Protein AF-A0A8S3X6G1-F1 (afdb_monomer)

Structure (mmCIF, N/CA/C/O backbone):
data_AF-A0A8S3X6G1-F1
#
_entry.id   AF-A0A8S3X6G1-F1
#
loop_
_atom_site.group_PDB
_atom_site.id
_atom_site.type_symbol
_atom_site.label_atom_id
_atom_site.label_alt_id
_atom_site.label_comp_id
_atom_site.label_asym_id
_atom_site.label_entity_id
_atom_site.label_seq_id
_atom_site.pdbx_PDB_ins_code
_atom_site.Cartn_x
_atom_site.Cartn_y
_atom_site.Cartn_z
_atom_site.occupancy
_atom_site.B_iso_or_equiv
_atom_site.auth_seq_id
_atom_site.auth_comp_id
_atom_site.auth_asym_id
_atom_site.auth_atom_id
_atom_site.pdbx_PDB_model_num
ATOM 1 N N . MET A 1 1 ? -1.997 -4.652 -78.759 1.00 36.66 1 MET A N 1
ATOM 2 C CA . MET A 1 1 ? -2.530 -3.299 -78.489 1.00 36.66 1 MET A CA 1
ATOM 3 C C . MET A 1 1 ? -2.607 -3.190 -76.979 1.00 36.66 1 MET A C 1
ATOM 5 O O . MET A 1 1 ? -3.661 -3.438 -76.411 1.00 36.66 1 MET A O 1
ATOM 9 N N . ASP A 1 2 ? -1.463 -2.947 -76.342 1.00 34.59 2 ASP A N 1
ATOM 10 C CA . ASP A 1 2 ? -1.370 -2.827 -74.887 1.00 34.59 2 ASP A CA 1
ATOM 11 C C . ASP A 1 2 ? -1.540 -1.355 -74.514 1.00 34.59 2 ASP A C 1
ATOM 13 O O . ASP A 1 2 ? -0.805 -0.491 -74.993 1.00 34.59 2 ASP A O 1
ATOM 17 N N . LEU A 1 3 ? -2.569 -1.073 -73.717 1.00 35.38 3 LEU A N 1
ATOM 18 C CA . LEU A 1 3 ? -2.824 0.247 -73.151 1.00 35.38 3 LEU A CA 1
ATOM 19 C C . LEU A 1 3 ? -1.820 0.512 -72.016 1.00 35.38 3 LEU A C 1
ATOM 21 O O . LEU A 1 3 ? -1.636 -0.362 -71.166 1.00 35.38 3 LEU A O 1
ATOM 25 N N . PRO A 1 4 ? -1.194 1.700 -71.956 1.00 41.72 4 PRO A N 1
ATOM 26 C CA . PRO A 1 4 ? -0.299 2.042 -70.865 1.00 41.72 4 PRO A CA 1
ATOM 27 C C . PRO A 1 4 ? -1.115 2.323 -69.598 1.00 41.72 4 PRO A C 1
ATOM 29 O O . PRO A 1 4 ? -2.023 3.155 -69.592 1.00 41.72 4 PRO A O 1
ATOM 32 N N . VAL A 1 5 ? -0.777 1.621 -68.518 1.00 42.75 5 VAL A N 1
ATOM 33 C CA . VAL A 1 5 ? -1.249 1.920 -67.164 1.00 42.75 5 VAL A CA 1
ATOM 34 C C . VAL A 1 5 ? -0.600 3.236 -66.740 1.00 42.75 5 VAL A C 1
ATOM 36 O O . VAL A 1 5 ? 0.596 3.285 -66.464 1.00 42.75 5 VAL A O 1
ATOM 39 N N . VAL A 1 6 ? -1.388 4.309 -66.724 1.00 44.06 6 VAL A N 1
ATOM 40 C CA . VAL A 1 6 ? -1.016 5.571 -66.082 1.00 44.06 6 VAL A CA 1
ATOM 41 C C . VAL A 1 6 ? -1.029 5.316 -64.577 1.00 44.06 6 VAL A C 1
ATOM 43 O O . VAL A 1 6 ? -2.091 5.248 -63.963 1.00 44.06 6 VAL A O 1
ATOM 46 N N . VAL A 1 7 ? 0.151 5.085 -64.003 1.00 44.53 7 VAL A N 1
ATOM 47 C CA . VAL A 1 7 ? 0.356 5.135 -62.553 1.00 44.53 7 VAL A CA 1
ATOM 48 C C . VAL A 1 7 ? 0.406 6.615 -62.175 1.00 44.53 7 VAL A C 1
ATOM 50 O O . VAL A 1 7 ? 1.194 7.378 -62.733 1.00 44.53 7 VAL A O 1
ATOM 53 N N . ASP A 1 8 ? -0.525 7.013 -61.316 1.00 44.44 8 ASP A N 1
ATOM 54 C CA . ASP A 1 8 ? -0.818 8.387 -60.912 1.00 44.44 8 ASP A CA 1
ATOM 55 C C . ASP A 1 8 ? 0.390 9.027 -60.204 1.00 44.44 8 ASP A C 1
ATOM 57 O O . ASP A 1 8 ? 0.839 8.556 -59.162 1.00 44.44 8 ASP A O 1
ATOM 61 N N . SER A 1 9 ? 0.933 10.105 -60.776 1.00 55.41 9 SER A N 1
ATOM 62 C CA . SER A 1 9 ? 2.137 10.796 -60.286 1.00 55.41 9 SER A CA 1
ATOM 63 C C . SER A 1 9 ? 1.949 11.475 -58.919 1.00 55.41 9 SER A C 1
ATOM 65 O O . SER A 1 9 ? 2.928 11.873 -58.294 1.00 55.41 9 SER A O 1
ATOM 67 N N . ASN A 1 10 ? 0.706 11.587 -58.436 1.00 54.62 10 ASN A N 1
ATOM 68 C CA . ASN A 1 10 ? 0.379 12.202 -57.148 1.00 54.62 10 ASN A CA 1
ATOM 69 C C . ASN A 1 10 ? 0.717 11.312 -55.937 1.00 54.62 10 ASN A C 1
ATOM 71 O O . ASN A 1 10 ? 1.045 11.835 -54.873 1.00 54.62 10 ASN A O 1
ATOM 75 N N . ASP A 1 11 ? 0.665 9.983 -56.075 1.00 50.69 11 ASP A N 1
ATOM 76 C CA . ASP A 1 11 ? 0.921 9.068 -54.951 1.00 50.69 11 ASP A CA 1
ATOM 77 C C . ASP A 1 11 ? 2.419 9.006 -54.588 1.00 50.69 11 ASP A C 1
ATOM 79 O O . ASP A 1 11 ? 2.772 8.918 -53.409 1.00 50.69 11 ASP A O 1
ATOM 83 N N . ASP A 1 12 ? 3.315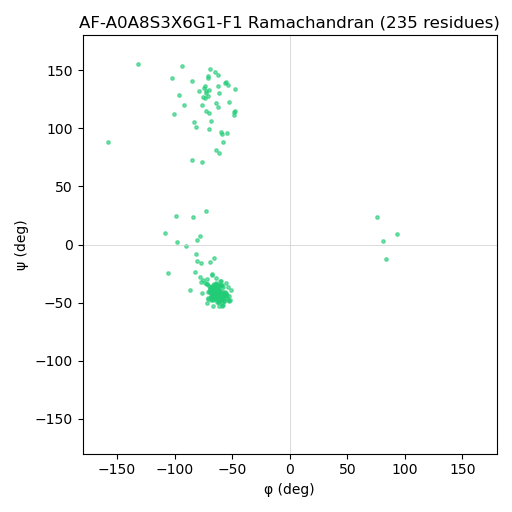 9.146 -55.571 1.00 56.84 12 ASP A N 1
ATOM 84 C CA . ASP A 1 12 ? 4.769 9.177 -55.352 1.00 56.84 12 ASP A CA 1
ATOM 85 C C . ASP A 1 12 ? 5.237 10.485 -54.673 1.00 56.84 12 ASP A C 1
ATOM 87 O O . ASP A 1 12 ? 6.148 10.476 -53.834 1.00 56.84 12 ASP A O 1
ATOM 91 N N . GLU A 1 13 ? 4.585 11.618 -54.962 1.00 58.44 13 GLU A N 1
ATOM 92 C CA . GLU A 1 13 ? 4.848 12.899 -54.283 1.00 58.44 13 GLU A CA 1
ATOM 93 C C . GLU A 1 13 ? 4.389 12.884 -52.813 1.00 58.44 13 GLU A C 1
ATOM 95 O O . GLU A 1 13 ? 5.085 13.392 -51.931 1.00 58.44 13 GLU A O 1
ATOM 100 N N . ILE A 1 14 ? 3.259 12.239 -52.510 1.00 61.44 14 ILE A N 1
ATOM 101 C CA . ILE A 1 14 ? 2.754 12.108 -51.133 1.00 61.44 14 ILE A CA 1
ATOM 102 C C . ILE A 1 14 ? 3.670 11.197 -50.304 1.00 61.44 14 ILE A C 1
ATOM 104 O O . ILE A 1 14 ? 4.051 11.549 -49.185 1.00 61.44 14 ILE A O 1
ATOM 108 N N . VAL A 1 15 ? 4.078 10.051 -50.859 1.00 65.38 15 VAL A N 1
ATOM 109 C CA . VAL A 1 15 ? 4.965 9.096 -50.175 1.00 65.38 15 VAL A CA 1
ATOM 110 C C . VAL A 1 15 ? 6.357 9.693 -49.945 1.00 65.38 15 VAL A C 1
ATOM 112 O O . VAL A 1 15 ? 6.940 9.504 -48.875 1.00 65.38 15 VAL A O 1
ATOM 115 N N . SER A 1 16 ? 6.892 10.447 -50.908 1.00 72.19 16 SER A N 1
ATOM 116 C CA . SER A 1 16 ? 8.190 11.119 -50.753 1.00 72.19 16 SER A CA 1
ATOM 117 C C . SER A 1 16 ? 8.156 12.225 -49.693 1.00 72.19 16 SER A C 1
ATOM 119 O O . SER A 1 16 ? 9.070 12.298 -48.869 1.00 72.19 16 SER A O 1
ATOM 121 N N . HIS A 1 17 ? 7.082 13.016 -49.625 1.00 73.94 17 HIS A N 1
ATOM 122 C CA . HIS A 1 17 ? 6.907 14.037 -48.591 1.00 73.94 17 HIS A CA 1
ATOM 123 C C . HIS A 1 17 ? 6.770 13.434 -47.181 1.00 73.94 17 HIS A C 1
ATOM 125 O O . HIS A 1 17 ? 7.381 13.931 -46.234 1.00 73.94 17 HIS A O 1
ATOM 131 N N . GLU A 1 18 ? 6.032 12.331 -47.019 1.00 78.44 18 GLU A N 1
ATOM 132 C CA . GLU A 1 18 ? 5.934 11.626 -45.731 1.00 78.44 18 GLU A CA 1
ATOM 133 C C . GLU A 1 18 ? 7.279 11.030 -45.282 1.00 78.44 18 GLU A C 1
ATOM 135 O O . GLU A 1 18 ? 7.618 11.074 -44.095 1.00 78.44 18 GLU A O 1
ATOM 140 N N . LEU A 1 19 ? 8.076 10.502 -46.215 1.00 81.12 19 LEU A N 1
ATOM 141 C CA . LEU A 1 19 ? 9.420 9.994 -45.924 1.00 81.12 19 LEU A CA 1
ATOM 142 C C . LEU A 1 19 ? 10.385 11.114 -45.523 1.00 81.12 19 LEU A C 1
ATOM 144 O O . LEU A 1 19 ? 11.169 10.931 -44.589 1.00 81.12 19 LEU A O 1
ATOM 148 N N . GLU A 1 20 ? 10.309 12.273 -46.176 1.00 85.06 20 GLU A N 1
ATOM 149 C CA . GLU A 1 20 ? 11.136 13.437 -45.848 1.00 85.06 20 GLU A CA 1
ATOM 150 C C . GLU A 1 20 ? 10.792 14.002 -44.463 1.00 85.06 20 GLU A C 1
ATOM 152 O O . GLU A 1 20 ? 11.676 14.302 -43.658 1.00 85.06 20 GLU A O 1
ATOM 157 N N . GLN A 1 21 ? 9.504 14.034 -44.112 1.00 87.06 21 GLN A N 1
ATOM 158 C CA . GLN A 1 21 ? 9.073 14.380 -42.757 1.00 87.06 21 GLN A CA 1
ATOM 159 C C . GLN A 1 21 ? 9.630 13.409 -41.708 1.00 87.06 21 GLN A C 1
ATOM 161 O O . GLN A 1 21 ? 10.101 13.839 -40.652 1.00 87.06 21 GLN A O 1
ATOM 166 N N . MET A 1 22 ? 9.623 12.100 -41.983 1.00 87.06 22 MET A N 1
ATOM 167 C CA . MET A 1 22 ? 10.204 11.106 -41.072 1.00 87.06 22 MET A CA 1
ATOM 168 C C . MET A 1 22 ? 11.722 11.268 -40.920 1.00 87.06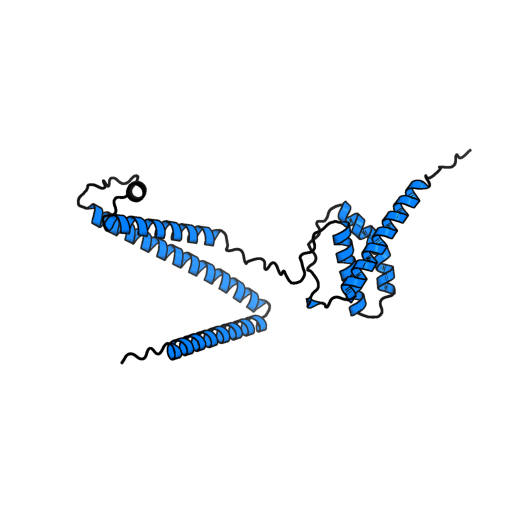 22 MET A C 1
ATOM 170 O O . MET A 1 22 ? 12.231 11.104 -39.808 1.00 87.06 22 MET A O 1
ATOM 174 N N . ARG A 1 23 ? 12.437 11.619 -42.000 1.00 89.12 23 ARG A N 1
ATOM 175 C CA . ARG A 1 23 ? 13.875 11.942 -41.963 1.00 89.12 23 ARG A CA 1
ATOM 176 C C . ARG A 1 23 ? 14.150 13.161 -41.092 1.00 89.12 23 ARG A C 1
ATOM 178 O O . ARG A 1 23 ? 14.972 13.076 -40.186 1.00 89.12 23 ARG A O 1
ATOM 185 N N . SER A 1 24 ? 13.407 14.245 -41.295 1.00 90.94 24 SER A N 1
ATOM 186 C CA . SER A 1 24 ? 13.560 15.476 -40.513 1.00 90.94 24 SER A CA 1
ATOM 187 C C . SER A 1 24 ? 13.356 15.238 -39.009 1.00 90.94 24 SER A C 1
ATOM 189 O O . SER A 1 24 ? 14.189 15.637 -38.193 1.00 90.94 24 SER A O 1
ATOM 191 N N . ILE A 1 25 ? 12.308 14.493 -38.632 1.00 90.00 25 ILE A N 1
ATOM 192 C CA . ILE A 1 25 ? 12.034 14.141 -37.226 1.00 90.00 25 ILE A CA 1
ATOM 193 C C . ILE A 1 25 ? 13.157 13.274 -36.635 1.00 90.00 25 ILE A C 1
ATOM 195 O O . ILE A 1 25 ? 13.496 13.407 -35.455 1.00 90.00 25 ILE A O 1
ATOM 199 N N . LEU A 1 26 ? 13.725 12.364 -37.432 1.00 90.75 26 LEU A N 1
ATOM 200 C CA . LEU A 1 26 ? 14.841 11.522 -37.011 1.00 90.75 26 LEU A CA 1
ATOM 201 C C . LEU A 1 26 ? 16.098 12.356 -36.743 1.00 90.75 26 LEU A C 1
ATOM 203 O O . LEU A 1 26 ? 16.724 12.184 -35.698 1.00 90.75 26 LEU A O 1
ATOM 207 N N . GLU A 1 27 ? 16.450 13.267 -37.646 1.00 91.00 27 GLU A N 1
ATOM 208 C CA . GLU A 1 27 ? 17.628 14.126 -37.499 1.00 91.00 27 GLU A CA 1
ATOM 209 C C . GLU A 1 27 ? 17.524 15.039 -36.279 1.00 91.00 27 GLU A C 1
ATOM 211 O O . GLU A 1 27 ? 18.459 15.105 -35.477 1.00 91.00 27 GLU A O 1
ATOM 216 N N . GLU A 1 28 ? 16.362 15.662 -36.076 1.00 91.44 28 GLU A N 1
ATOM 217 C CA . GLU A 1 28 ? 16.083 16.470 -34.888 1.00 91.44 28 GLU A CA 1
ATOM 218 C C . GLU A 1 28 ? 16.262 15.644 -33.602 1.00 91.44 28 GLU A C 1
ATOM 220 O O . GLU A 1 28 ? 16.981 16.047 -32.683 1.00 91.44 28 GLU A O 1
ATOM 225 N N . ALA A 1 29 ? 15.683 14.440 -33.550 1.00 88.44 29 ALA A N 1
ATOM 226 C CA . ALA A 1 29 ? 15.782 13.565 -32.385 1.00 88.44 29 ALA A CA 1
ATOM 227 C C . ALA A 1 29 ? 17.221 13.085 -32.116 1.00 88.44 29 ALA A C 1
ATOM 229 O O . ALA A 1 29 ? 17.622 12.943 -30.956 1.00 88.44 29 ALA A O 1
ATOM 230 N N . ILE A 1 30 ? 18.017 12.841 -33.160 1.00 89.50 30 ILE A N 1
ATOM 231 C CA . ILE A 1 30 ? 19.431 12.464 -33.028 1.00 89.50 30 ILE A CA 1
ATOM 232 C C . ILE A 1 30 ? 20.251 13.639 -32.481 1.00 89.50 30 ILE A C 1
ATOM 234 O O . ILE A 1 30 ? 21.066 13.440 -31.577 1.00 89.50 30 ILE A O 1
ATOM 238 N N . LEU A 1 31 ? 20.029 14.859 -32.980 1.00 88.06 31 LEU A N 1
ATOM 239 C CA . LEU A 1 31 ? 20.723 16.065 -32.513 1.00 88.06 31 LEU A CA 1
ATOM 240 C C . LEU A 1 31 ? 20.424 16.363 -31.039 1.00 88.06 31 LEU A C 1
ATOM 242 O O . LEU A 1 31 ? 21.343 16.584 -30.243 1.00 88.06 31 LEU A O 1
ATOM 246 N N . GLU A 1 32 ? 19.155 16.289 -30.642 1.00 86.50 32 GLU A N 1
ATOM 247 C CA . GLU A 1 32 ? 18.762 16.400 -29.237 1.00 86.50 32 GLU A CA 1
ATOM 248 C C . GLU A 1 32 ? 19.444 15.325 -28.382 1.00 86.50 32 GLU A C 1
ATOM 250 O O . GLU A 1 32 ? 20.019 15.615 -27.335 1.00 86.50 32 GLU A O 1
ATOM 255 N N . THR A 1 33 ? 19.459 14.078 -28.849 1.00 84.31 33 THR A N 1
ATOM 256 C CA . THR A 1 33 ? 20.048 12.970 -28.090 1.00 84.31 33 THR A CA 1
ATOM 257 C C . THR A 1 33 ? 21.552 13.148 -27.884 1.00 84.31 33 THR A C 1
ATOM 259 O O . THR A 1 33 ? 22.047 12.882 -26.786 1.00 84.31 33 THR A O 1
ATOM 262 N N . ARG A 1 34 ? 22.271 13.647 -28.898 1.00 85.50 34 ARG A N 1
ATOM 263 C CA . ARG A 1 34 ? 23.715 13.936 -28.827 1.00 85.50 34 ARG A CA 1
ATOM 264 C C . ARG A 1 34 ? 24.052 15.032 -27.816 1.00 85.50 34 ARG A C 1
ATOM 266 O O . ARG A 1 34 ? 25.089 14.957 -27.167 1.00 85.50 34 ARG A O 1
ATOM 273 N N . SER A 1 35 ? 23.180 16.029 -27.666 1.00 79.88 35 SER A N 1
ATOM 274 C CA . SER A 1 35 ? 23.363 17.116 -26.692 1.00 79.88 35 SER A CA 1
ATOM 275 C C . SER A 1 35 ? 22.958 16.737 -25.260 1.00 79.88 35 SER A C 1
ATOM 277 O O . SER A 1 35 ? 23.334 17.421 -24.308 1.00 79.88 35 SER A O 1
ATOM 279 N N . THR A 1 36 ? 22.236 15.625 -25.075 1.00 79.31 36 THR A N 1
ATOM 280 C CA . THR A 1 36 ? 21.823 15.133 -23.751 1.00 79.31 36 THR A CA 1
ATOM 281 C C . THR A 1 36 ? 22.763 14.065 -23.190 1.00 79.31 36 THR A C 1
ATOM 283 O O . THR A 1 36 ? 23.025 13.034 -23.811 1.00 79.31 36 THR A O 1
ATOM 286 N N . LEU A 1 37 ? 23.211 14.264 -21.946 1.00 76.62 37 LEU A N 1
ATOM 287 C CA . LEU A 1 37 ? 23.929 13.236 -21.187 1.00 76.62 37 LEU A CA 1
ATOM 288 C C . LEU A 1 37 ? 23.033 12.010 -20.945 1.00 76.62 37 LEU A C 1
ATOM 290 O O . LEU A 1 37 ? 21.834 12.156 -20.702 1.00 76.62 37 LEU A O 1
ATOM 294 N N . LEU A 1 38 ? 23.628 10.812 -20.931 1.00 74.38 38 LEU A N 1
ATOM 295 C CA . LEU A 1 38 ? 22.929 9.527 -20.750 1.00 74.38 38 LEU A CA 1
ATOM 296 C C . LEU A 1 38 ? 21.999 9.504 -19.527 1.00 74.38 38 LEU A C 1
ATOM 298 O O . LEU A 1 38 ? 20.891 8.975 -19.594 1.00 74.38 38 LEU A O 1
ATOM 302 N N . GLU A 1 39 ? 22.427 10.113 -18.421 1.00 72.75 39 GLU A N 1
ATOM 303 C CA . GLU A 1 39 ? 21.675 10.163 -17.160 1.00 72.75 39 GLU A CA 1
ATOM 304 C C . GLU A 1 39 ? 20.392 11.004 -17.253 1.00 72.75 39 GLU A C 1
ATOM 306 O O . GLU A 1 39 ? 19.429 10.763 -16.523 1.00 72.75 39 GLU A O 1
ATOM 311 N N . ASN A 1 40 ? 20.363 11.958 -18.187 1.00 76.38 40 ASN A N 1
ATOM 312 C CA . ASN A 1 40 ? 19.265 12.898 -18.386 1.00 76.38 40 ASN A CA 1
ATOM 313 C C . ASN A 1 40 ? 18.318 12.475 -19.515 1.00 76.38 40 ASN A C 1
ATOM 315 O O . ASN A 1 40 ? 17.354 13.185 -19.802 1.00 76.38 40 ASN A O 1
ATOM 319 N N . ARG A 1 41 ? 18.549 11.325 -20.157 1.00 80.88 41 ARG A N 1
ATOM 320 C CA . ARG A 1 41 ? 17.676 10.856 -21.235 1.00 80.88 41 ARG A CA 1
ATOM 321 C C . ARG A 1 41 ? 16.309 10.419 -20.687 1.00 80.88 41 ARG A C 1
ATOM 323 O O . ARG A 1 41 ? 16.237 9.690 -19.689 1.00 80.88 41 ARG A O 1
ATOM 330 N N . PRO A 1 42 ? 15.194 10.842 -21.311 1.00 80.06 42 PRO A N 1
ATOM 331 C CA . PRO A 1 42 ? 13.864 10.414 -20.897 1.00 80.06 42 PRO A CA 1
ATOM 332 C C . PRO A 1 42 ? 13.689 8.907 -21.119 1.00 80.06 42 PRO A C 1
ATOM 334 O O . PRO A 1 42 ? 14.233 8.317 -22.050 1.00 80.06 42 PRO A O 1
ATOM 337 N N . ARG A 1 43 ? 12.893 8.251 -20.271 1.00 79.56 43 ARG A N 1
ATOM 338 C CA . ARG A 1 43 ? 12.581 6.829 -20.471 1.00 79.56 43 ARG A CA 1
ATOM 339 C C . ARG A 1 43 ? 11.631 6.670 -21.646 1.00 79.56 43 ARG A C 1
ATOM 341 O O . ARG A 1 43 ? 10.578 7.292 -21.664 1.00 79.56 43 ARG A O 1
ATOM 348 N N . LEU A 1 44 ? 11.941 5.774 -22.572 1.00 84.88 44 LEU A N 1
ATOM 349 C CA . LEU A 1 44 ? 11.050 5.506 -23.695 1.00 84.88 44 LEU A CA 1
ATOM 350 C C . LEU A 1 44 ? 9.806 4.722 -23.232 1.00 84.88 44 LEU A C 1
ATOM 352 O O . LEU A 1 44 ? 9.938 3.741 -22.488 1.00 84.88 44 LEU A O 1
ATOM 356 N N . PRO A 1 45 ? 8.589 5.139 -23.626 1.00 82.75 45 PRO A N 1
ATOM 357 C CA . PRO A 1 45 ? 7.375 4.395 -23.323 1.00 82.75 45 PRO A CA 1
ATOM 358 C C . PRO A 1 45 ? 7.330 3.075 -24.104 1.00 82.75 45 PRO A C 1
ATOM 360 O O . PRO A 1 45 ? 7.838 2.963 -25.218 1.00 82.75 45 PRO A O 1
AT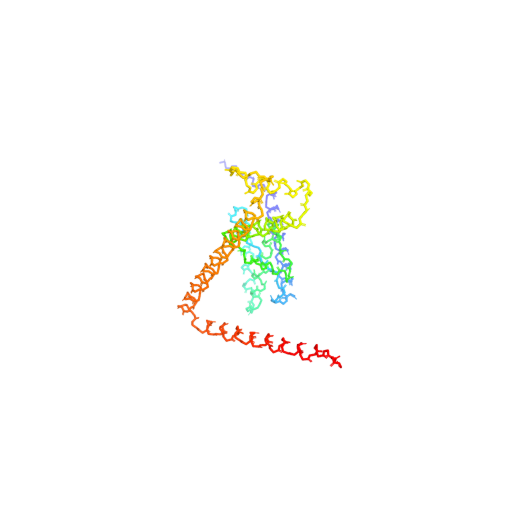OM 363 N N . ARG A 1 46 ? 6.665 2.059 -23.543 1.00 83.19 46 ARG A N 1
ATOM 364 C CA . ARG A 1 46 ? 6.416 0.808 -24.270 1.00 83.19 46 ARG A CA 1
ATOM 365 C C . ARG A 1 46 ? 5.342 1.042 -25.332 1.00 83.19 46 ARG A C 1
ATOM 367 O O . ARG A 1 46 ? 4.186 1.283 -24.992 1.00 83.19 46 ARG A O 1
ATOM 374 N N . ILE A 1 47 ? 5.719 0.921 -26.600 1.00 84.19 47 ILE A N 1
ATOM 375 C CA . ILE A 1 47 ? 4.803 1.049 -27.737 1.00 84.19 47 ILE A CA 1
ATOM 376 C C . ILE A 1 47 ? 4.008 -0.263 -27.913 1.00 84.19 47 ILE A C 1
ATOM 378 O O . ILE A 1 47 ? 4.606 -1.344 -27.896 1.00 84.19 47 ILE A O 1
ATOM 382 N N . PRO A 1 48 ? 2.670 -0.220 -28.068 1.00 81.44 48 PRO A N 1
ATOM 383 C CA . PRO A 1 48 ? 1.874 -1.407 -28.369 1.00 81.44 48 PRO A CA 1
ATOM 384 C C . PRO A 1 48 ? 2.120 -1.894 -29.806 1.00 81.44 48 PRO A C 1
ATOM 386 O O . PRO A 1 48 ? 2.289 -1.092 -30.725 1.00 81.44 48 PRO A O 1
ATOM 389 N N . LEU A 1 49 ? 2.086 -3.213 -30.007 1.00 82.25 49 LEU A N 1
ATOM 390 C CA . LEU A 1 49 ? 2.274 -3.873 -31.306 1.00 82.25 49 LEU A CA 1
ATOM 391 C C . LEU A 1 49 ? 1.014 -3.746 -32.184 1.00 82.25 49 LEU A C 1
ATOM 393 O O . LEU A 1 49 ? 0.281 -4.711 -32.384 1.00 82.25 49 LEU A O 1
ATOM 397 N N . SER A 1 50 ? 0.734 -2.543 -32.683 1.00 87.19 50 SER A N 1
ATOM 398 C CA . SER A 1 50 ? -0.322 -2.299 -33.673 1.00 87.19 50 SER A CA 1
ATOM 399 C C . SER A 1 50 ? 0.246 -2.346 -35.098 1.00 87.19 50 SER A C 1
ATOM 401 O O . SER A 1 50 ? 1.422 -2.043 -35.308 1.00 87.19 50 SER A O 1
ATOM 403 N N . LYS A 1 51 ? -0.589 -2.678 -36.097 1.00 83.69 51 LYS A N 1
ATOM 404 C CA . LYS A 1 51 ? -0.179 -2.686 -37.517 1.00 83.69 51 LYS A CA 1
ATOM 405 C C . LYS A 1 51 ? 0.394 -1.330 -37.957 1.00 83.69 51 LYS A C 1
ATOM 407 O O . LYS A 1 51 ? 1.425 -1.294 -38.617 1.00 83.69 51 LYS A O 1
ATOM 412 N N . ARG A 1 52 ? -0.235 -0.230 -37.523 1.00 86.69 52 ARG A N 1
ATOM 413 C CA . ARG A 1 52 ? 0.213 1.148 -37.786 1.00 86.69 52 ARG A CA 1
ATOM 414 C C . ARG A 1 52 ? 1.599 1.421 -37.201 1.00 86.69 52 ARG A C 1
ATOM 416 O O . ARG A 1 52 ? 2.472 1.901 -37.910 1.00 86.69 52 ARG A O 1
ATOM 423 N N . ASN A 1 53 ? 1.821 1.074 -35.934 1.00 87.88 53 ASN A N 1
ATOM 424 C CA . ASN A 1 53 ? 3.109 1.307 -35.275 1.00 87.88 53 ASN A CA 1
ATOM 425 C C . ASN A 1 53 ? 4.225 0.489 -35.938 1.00 87.88 53 ASN A C 1
ATOM 427 O O . ASN A 1 53 ? 5.342 0.969 -36.092 1.00 87.88 53 ASN A O 1
ATOM 431 N N . TRP A 1 54 ? 3.909 -0.735 -36.367 1.00 87.31 54 TRP A N 1
ATOM 432 C CA . TRP A 1 54 ? 4.853 -1.587 -37.086 1.00 87.31 54 TRP A CA 1
ATOM 433 C C . TRP A 1 54 ? 5.192 -1.047 -38.477 1.00 87.31 54 TRP A C 1
ATOM 435 O O . TRP A 1 54 ? 6.337 -1.158 -38.904 1.00 87.31 54 TRP A O 1
ATOM 445 N N . ALA A 1 55 ? 4.221 -0.448 -39.174 1.00 86.62 55 ALA A N 1
ATOM 446 C CA . ALA A 1 55 ? 4.450 0.203 -40.461 1.00 86.62 55 ALA A CA 1
ATOM 447 C C . ALA A 1 55 ? 5.420 1.387 -40.328 1.00 86.62 55 ALA A C 1
ATOM 449 O O . ALA A 1 55 ? 6.369 1.468 -41.100 1.00 86.62 55 ALA A O 1
ATOM 450 N N . VAL A 1 56 ? 5.258 2.224 -39.294 1.00 87.12 56 VAL A N 1
ATOM 451 C CA . VAL A 1 56 ? 6.183 3.336 -38.995 1.00 87.12 56 VAL A CA 1
ATOM 452 C C . VAL A 1 56 ? 7.600 2.826 -38.723 1.00 87.12 56 VAL A C 1
ATOM 454 O O . VAL A 1 56 ? 8.558 3.321 -39.307 1.00 87.12 56 VAL A O 1
ATOM 457 N N . VAL A 1 57 ? 7.750 1.795 -37.882 1.00 88.94 57 VAL A N 1
ATOM 458 C CA . VAL A 1 57 ? 9.069 1.194 -37.603 1.00 88.94 57 VAL A CA 1
ATOM 459 C C . VAL A 1 57 ? 9.695 0.618 -38.876 1.00 88.94 57 VAL A C 1
ATOM 461 O O . VAL A 1 57 ? 10.881 0.818 -39.120 1.00 88.94 57 VAL A O 1
ATOM 464 N N . ARG A 1 58 ? 8.904 -0.068 -39.711 1.00 88.81 58 ARG A N 1
ATOM 465 C CA . ARG A 1 58 ? 9.372 -0.637 -40.982 1.00 88.81 58 ARG A CA 1
ATOM 466 C C . ARG A 1 58 ? 9.816 0.447 -41.963 1.00 88.81 58 ARG A C 1
ATOM 468 O O . ARG A 1 58 ? 10.819 0.243 -42.632 1.00 88.81 58 ARG A O 1
ATOM 475 N N . ALA A 1 59 ? 9.092 1.562 -42.041 1.00 88.19 59 ALA A N 1
ATOM 476 C CA . ALA A 1 59 ? 9.425 2.683 -42.916 1.00 88.19 59 ALA A CA 1
ATOM 477 C C . ALA A 1 59 ? 10.703 3.408 -42.466 1.00 88.19 59 ALA A C 1
ATOM 479 O O . ALA A 1 59 ? 11.518 3.795 -43.298 1.00 88.19 59 ALA A O 1
ATOM 480 N N . LEU A 1 60 ? 10.921 3.534 -41.153 1.00 89.38 60 LEU A N 1
ATOM 481 C CA . LEU A 1 60 ? 12.095 4.214 -40.606 1.00 89.38 60 LEU A CA 1
ATOM 482 C C . LEU A 1 60 ? 13.371 3.356 -40.650 1.00 89.38 60 LEU A C 1
ATOM 484 O O . LEU A 1 60 ? 14.472 3.892 -40.721 1.00 89.38 60 LEU A O 1
ATOM 488 N N . ASN A 1 61 ? 13.252 2.025 -40.610 1.00 91.56 61 ASN A N 1
ATOM 489 C CA . ASN A 1 61 ? 14.407 1.129 -40.509 1.00 91.56 61 ASN A CA 1
ATOM 490 C C . ASN A 1 61 ? 15.415 1.256 -41.678 1.00 91.56 61 ASN A C 1
ATOM 492 O O . ASN A 1 61 ? 16.606 1.335 -41.394 1.00 91.56 61 ASN A O 1
ATOM 496 N N . PRO A 1 62 ? 15.005 1.342 -42.962 1.00 90.38 62 PRO A N 1
ATOM 497 C CA . PRO A 1 62 ? 15.932 1.586 -44.072 1.00 90.38 62 PRO A CA 1
ATOM 498 C C . PRO A 1 62 ? 16.670 2.925 -43.961 1.00 90.38 62 PRO A C 1
ATOM 500 O O . PRO A 1 62 ? 17.859 2.993 -44.245 1.00 90.38 62 PRO A O 1
ATOM 503 N N . ILE A 1 63 ? 15.976 3.974 -43.506 1.00 90.00 63 ILE A N 1
ATOM 504 C CA . ILE A 1 63 ? 16.565 5.299 -43.275 1.00 90.00 63 ILE A CA 1
ATOM 505 C C . ILE A 1 63 ? 17.601 5.206 -42.151 1.00 90.00 63 ILE A C 1
ATOM 507 O O . ILE A 1 63 ? 18.697 5.733 -42.265 1.00 90.00 63 ILE A O 1
ATOM 511 N N . LEU A 1 64 ? 17.288 4.494 -41.070 1.00 91.06 64 LEU A N 1
ATOM 512 C CA . LEU A 1 64 ? 18.190 4.331 -39.933 1.00 91.06 64 LEU A CA 1
ATOM 513 C C . LEU A 1 64 ? 19.505 3.634 -40.314 1.00 91.06 64 LEU A C 1
ATOM 515 O O . LEU A 1 64 ? 20.560 4.027 -39.818 1.00 91.06 64 LEU A O 1
ATOM 519 N N . VAL A 1 65 ? 19.451 2.629 -41.195 1.00 91.31 65 VAL A N 1
ATOM 520 C CA . VAL A 1 65 ? 20.638 1.882 -41.647 1.00 91.31 65 VAL A CA 1
ATOM 521 C C . VAL A 1 65 ? 21.689 2.820 -42.246 1.00 91.31 65 VAL A C 1
ATOM 523 O O . VAL A 1 65 ? 22.857 2.702 -41.887 1.00 91.31 65 VAL A O 1
ATOM 526 N N . THR A 1 66 ? 21.288 3.823 -43.036 1.00 90.19 66 THR A N 1
ATOM 527 C CA . THR A 1 66 ? 22.246 4.769 -43.635 1.00 90.19 66 THR A CA 1
ATOM 528 C C . THR A 1 66 ? 22.982 5.612 -42.589 1.00 90.19 66 THR A C 1
ATOM 530 O O . THR A 1 66 ? 24.156 5.927 -42.763 1.00 90.19 66 THR A O 1
ATOM 533 N N . TYR A 1 67 ? 22.328 5.960 -41.473 1.00 88.38 67 TYR A N 1
ATOM 534 C CA . TYR A 1 67 ? 22.980 6.692 -40.376 1.00 88.38 67 TYR A CA 1
ATOM 535 C C . TYR A 1 67 ? 23.873 5.784 -39.521 1.00 88.38 67 TYR A C 1
ATOM 537 O O . TYR A 1 67 ? 24.889 6.245 -39.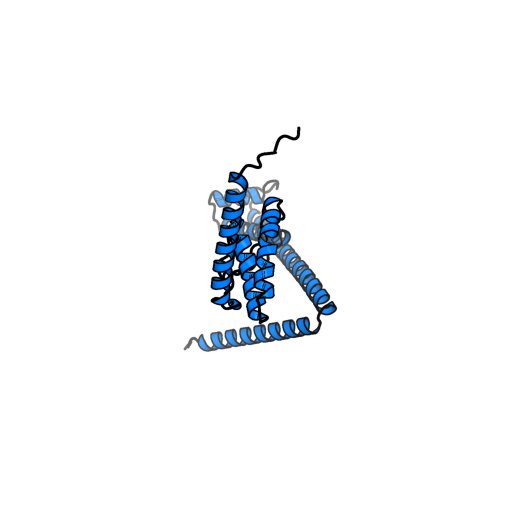003 1.00 88.38 67 TYR A O 1
ATOM 545 N N . LEU A 1 68 ? 23.514 4.505 -39.373 1.00 89.94 68 LEU A N 1
ATOM 546 C CA . LEU A 1 68 ? 24.319 3.530 -38.634 1.00 89.94 68 LEU A CA 1
ATOM 547 C C . LEU A 1 68 ? 25.614 3.181 -39.374 1.00 89.94 68 LEU A C 1
ATOM 549 O O . LEU A 1 68 ? 26.660 3.102 -38.739 1.00 89.94 68 LEU A O 1
ATOM 553 N N . GLU A 1 69 ? 25.570 3.040 -40.699 1.00 90.44 69 GLU A N 1
ATOM 554 C CA . GLU A 1 69 ? 26.762 2.807 -41.529 1.00 90.44 69 GLU A CA 1
ATOM 555 C C . GLU A 1 69 ? 27.744 3.989 -41.497 1.00 90.44 69 GLU A C 1
ATOM 557 O O . GLU A 1 69 ? 28.954 3.800 -41.603 1.00 90.44 69 GLU A O 1
ATOM 562 N N . ALA A 1 70 ? 27.237 5.209 -41.297 1.00 88.12 70 ALA A N 1
ATOM 563 C CA . ALA A 1 70 ? 28.049 6.414 -41.150 1.00 88.12 70 ALA A CA 1
ATOM 564 C C . ALA A 1 70 ? 28.623 6.615 -39.730 1.00 88.12 70 ALA A C 1
ATOM 566 O O . ALA A 1 70 ? 29.429 7.527 -39.521 1.00 88.12 70 ALA A O 1
ATOM 567 N N . SER A 1 71 ? 28.209 5.805 -38.749 1.00 88.44 71 SER A N 1
ATOM 568 C CA . SER A 1 71 ? 28.643 5.928 -37.355 1.00 88.44 71 SER A CA 1
ATOM 569 C C . SER A 1 71 ? 30.084 5.450 -37.173 1.00 88.44 71 SER A C 1
ATOM 571 O O . SER A 1 71 ? 30.472 4.404 -37.689 1.00 88.44 71 SER A O 1
ATOM 573 N N . ARG A 1 72 ? 30.884 6.205 -36.410 1.00 87.81 72 ARG A N 1
ATOM 574 C CA . ARG A 1 72 ? 32.299 5.876 -36.160 1.00 87.81 72 ARG A CA 1
ATOM 575 C C . ARG A 1 72 ? 32.557 5.334 -34.760 1.00 87.81 72 ARG A C 1
ATOM 577 O O . ARG A 1 72 ? 33.544 4.632 -34.560 1.00 87.81 72 ARG A O 1
ATOM 584 N N . ASP A 1 73 ? 31.690 5.669 -33.807 1.00 88.56 73 ASP A N 1
ATOM 585 C CA . ASP A 1 73 ? 31.850 5.317 -32.398 1.00 88.56 73 ASP A CA 1
ATOM 586 C C . ASP A 1 73 ? 30.579 4.709 -31.784 1.00 88.56 73 ASP A C 1
ATOM 588 O O . ASP A 1 73 ? 29.450 4.991 -32.195 1.00 88.56 73 ASP A O 1
ATOM 592 N N . ILE A 1 74 ? 30.768 3.915 -30.729 1.00 87.81 74 ILE A N 1
ATOM 593 C CA . ILE A 1 74 ? 29.691 3.290 -29.959 1.00 87.81 74 ILE A CA 1
ATOM 594 C C . ILE A 1 74 ? 28.751 4.335 -29.343 1.00 87.81 74 ILE A C 1
ATOM 596 O O . ILE A 1 74 ? 27.541 4.118 -29.293 1.00 87.81 74 ILE A O 1
ATOM 600 N N . CYS A 1 75 ? 29.278 5.491 -28.918 1.00 84.56 75 CYS A N 1
ATOM 601 C CA . CYS A 1 75 ? 28.471 6.565 -28.335 1.00 84.56 75 CYS A CA 1
ATOM 602 C C . CYS A 1 75 ? 27.582 7.237 -29.390 1.00 84.56 75 CYS A C 1
ATOM 604 O O . CYS A 1 75 ? 26.442 7.625 -29.107 1.00 84.56 75 CYS A O 1
ATOM 606 N N . GLU A 1 76 ? 28.084 7.356 -30.620 1.00 87.25 76 GLU A N 1
ATOM 607 C CA . GLU A 1 76 ? 27.302 7.850 -31.750 1.00 87.25 76 GLU A CA 1
ATOM 608 C C . GLU A 1 76 ? 26.216 6.852 -32.133 1.00 87.25 76 GLU A C 1
ATOM 610 O O . GLU A 1 76 ? 25.066 7.254 -32.292 1.00 87.25 76 GLU A O 1
ATOM 615 N N . THR A 1 77 ? 26.557 5.563 -32.208 1.00 90.81 77 THR A N 1
ATOM 616 C CA . THR A 1 77 ? 25.599 4.488 -32.489 1.00 90.81 77 THR A CA 1
ATOM 617 C C . THR A 1 77 ? 24.472 4.478 -31.456 1.00 90.81 77 THR A C 1
ATOM 619 O O . THR A 1 77 ? 23.299 4.457 -31.820 1.00 90.81 77 THR A O 1
ATOM 622 N N . ASP A 1 78 ? 24.801 4.564 -30.165 1.00 89.88 78 ASP A N 1
ATOM 623 C CA . ASP A 1 78 ? 23.813 4.634 -29.084 1.00 89.88 78 ASP A CA 1
ATOM 624 C C . ASP A 1 78 ? 22.905 5.870 -29.208 1.00 89.88 78 ASP A C 1
ATOM 626 O O . ASP A 1 78 ? 21.683 5.772 -29.076 1.00 89.88 78 ASP A O 1
ATOM 630 N N . SER A 1 79 ? 23.479 7.030 -29.540 1.00 89.50 79 SER A N 1
ATOM 631 C CA . SER A 1 79 ? 22.712 8.265 -29.739 1.00 89.50 79 SER A CA 1
ATOM 632 C C . SER A 1 79 ? 21.789 8.187 -30.961 1.00 89.50 79 SER A C 1
ATOM 634 O O . SER A 1 79 ? 20.662 8.677 -30.908 1.00 89.50 79 SER A O 1
ATOM 636 N N . ILE A 1 80 ? 22.234 7.533 -32.039 1.00 91.75 80 ILE A N 1
ATOM 637 C CA . ILE A 1 80 ? 21.437 7.285 -33.248 1.00 91.75 80 ILE A CA 1
ATOM 638 C C . ILE A 1 80 ? 20.279 6.329 -32.940 1.00 91.75 80 ILE A C 1
ATOM 640 O O . ILE A 1 80 ? 19.133 6.624 -33.272 1.00 91.75 80 ILE A O 1
ATOM 644 N N . LEU A 1 81 ? 20.548 5.216 -32.250 1.00 92.31 81 LEU A N 1
ATOM 645 C CA . LEU A 1 81 ? 19.528 4.231 -31.878 1.00 92.31 81 LEU A CA 1
ATOM 646 C C . LEU A 1 81 ? 18.478 4.821 -30.932 1.00 92.31 81 LEU A C 1
ATOM 648 O O . LEU A 1 81 ? 17.277 4.602 -31.109 1.00 92.31 81 LEU A O 1
ATOM 652 N N . PHE A 1 82 ? 18.915 5.587 -29.932 1.00 90.94 82 PHE A N 1
ATOM 653 C CA . PHE A 1 82 ? 18.001 6.243 -29.008 1.00 90.94 82 PHE A CA 1
ATOM 654 C C . PHE A 1 82 ? 17.189 7.340 -29.710 1.00 90.94 82 PHE A C 1
ATOM 656 O O . PHE A 1 82 ? 15.967 7.370 -29.558 1.00 90.94 82 PHE A O 1
ATOM 663 N N . GLY A 1 83 ? 17.828 8.177 -30.536 1.00 90.69 83 GLY A N 1
ATOM 664 C CA . GLY A 1 83 ? 17.155 9.189 -31.355 1.00 90.69 83 GLY A CA 1
ATOM 665 C C . GLY A 1 83 ? 16.103 8.581 -32.285 1.00 90.69 83 GLY A C 1
ATOM 666 O O . GLY A 1 83 ? 14.976 9.067 -32.341 1.00 90.69 83 GLY A O 1
ATOM 667 N N . ALA A 1 84 ? 16.403 7.442 -32.916 1.00 92.12 84 ALA A N 1
ATOM 668 C CA . ALA A 1 84 ? 15.441 6.704 -33.731 1.00 92.12 84 ALA A CA 1
ATOM 669 C C . ALA A 1 84 ? 14.226 6.233 -32.926 1.00 92.12 84 ALA A C 1
ATOM 671 O O . ALA A 1 84 ? 13.083 6.381 -33.360 1.00 92.12 84 ALA A O 1
ATOM 672 N N . ALA A 1 85 ? 14.442 5.716 -31.718 1.00 91.12 85 ALA A N 1
ATOM 673 C CA . ALA A 1 85 ? 13.343 5.307 -30.857 1.00 91.12 85 ALA A CA 1
ATOM 674 C C . ALA A 1 85 ? 12.492 6.502 -30.373 1.00 91.12 85 ALA A C 1
ATOM 676 O O . ALA A 1 85 ? 11.267 6.378 -30.268 1.00 91.12 85 ALA A O 1
ATOM 677 N N . VAL A 1 86 ? 13.106 7.667 -30.126 1.00 90.81 86 VAL A N 1
ATOM 678 C CA . VAL A 1 86 ? 12.399 8.928 -29.834 1.00 90.81 86 VAL A CA 1
ATOM 679 C C . VAL A 1 86 ? 11.580 9.384 -31.042 1.00 90.81 86 VAL A C 1
ATOM 681 O O . VAL A 1 86 ? 10.404 9.708 -30.879 1.00 90.81 86 VAL A O 1
ATOM 684 N N . ALA A 1 87 ? 12.152 9.345 -32.247 1.00 91.12 87 ALA A N 1
ATOM 685 C CA . ALA A 1 87 ? 11.474 9.708 -33.489 1.00 91.12 87 ALA A CA 1
ATOM 686 C C . ALA A 1 87 ? 10.229 8.840 -33.724 1.00 91.12 87 ALA A C 1
ATOM 688 O O . ALA A 1 87 ? 9.137 9.365 -33.939 1.00 91.12 87 ALA A O 1
ATOM 689 N N . VAL A 1 88 ? 10.343 7.518 -33.553 1.00 91.44 88 VAL A N 1
ATOM 690 C CA . VAL A 1 88 ? 9.190 6.601 -33.612 1.00 91.44 88 VAL A CA 1
ATOM 691 C C . VAL A 1 88 ? 8.125 6.980 -32.579 1.00 91.44 88 VAL A C 1
ATOM 693 O O . VAL A 1 88 ? 6.934 6.997 -32.892 1.00 91.44 88 VAL A O 1
ATOM 696 N N . CYS A 1 89 ? 8.522 7.318 -31.348 1.00 89.62 89 CYS A N 1
ATOM 697 C CA . CYS A 1 89 ? 7.576 7.761 -30.324 1.00 89.62 89 CYS A CA 1
ATOM 698 C C . CYS A 1 89 ? 6.868 9.069 -30.713 1.00 89.62 89 CYS A C 1
ATOM 700 O O . CYS A 1 89 ? 5.661 9.173 -30.493 1.00 89.62 89 CYS A O 1
ATOM 702 N N . ARG A 1 90 ? 7.582 10.033 -31.310 1.00 89.19 90 ARG A N 1
ATOM 703 C CA . ARG A 1 90 ? 7.020 11.303 -31.804 1.00 89.19 90 ARG A CA 1
ATOM 704 C C . ARG A 1 90 ? 6.005 11.065 -32.920 1.00 89.19 90 ARG A C 1
ATOM 706 O O . ARG A 1 90 ? 4.875 11.529 -32.804 1.00 89.19 90 ARG A O 1
ATOM 713 N N . ILE A 1 91 ? 6.361 10.261 -33.924 1.00 88.31 91 ILE A N 1
ATOM 714 C CA . ILE A 1 91 ? 5.500 9.938 -35.077 1.00 88.31 91 ILE A CA 1
ATOM 715 C C . ILE A 1 91 ? 4.223 9.200 -34.635 1.00 88.31 91 ILE A C 1
ATOM 717 O O . ILE A 1 91 ? 3.134 9.443 -35.151 1.00 88.31 91 ILE A O 1
ATOM 721 N N . ILE A 1 92 ? 4.329 8.311 -33.643 1.00 87.81 92 ILE A N 1
ATOM 722 C CA . ILE A 1 92 ? 3.176 7.584 -33.083 1.00 87.81 92 ILE A CA 1
ATOM 723 C C . ILE A 1 92 ? 2.338 8.473 -32.138 1.00 87.81 92 ILE A C 1
ATOM 725 O O . ILE A 1 92 ? 1.197 8.131 -31.821 1.00 87.81 92 ILE A O 1
ATOM 729 N N . GLY A 1 93 ? 2.869 9.612 -31.681 1.00 83.38 93 GLY A N 1
ATOM 730 C CA . GLY A 1 93 ? 2.224 10.485 -30.695 1.00 83.38 93 GLY A CA 1
ATOM 731 C C . GLY A 1 93 ? 2.300 9.951 -29.258 1.00 83.38 93 GLY A C 1
ATOM 732 O O . GLY A 1 93 ? 1.459 10.272 -28.412 1.00 83.38 93 GLY A O 1
ATOM 733 N N . ALA A 1 94 ? 3.287 9.104 -28.956 1.00 81.50 94 ALA A N 1
ATOM 734 C CA . ALA A 1 94 ? 3.508 8.581 -27.615 1.00 81.50 94 ALA A CA 1
ATOM 735 C C . ALA A 1 94 ? 4.133 9.658 -26.713 1.00 81.50 94 ALA A C 1
ATOM 737 O O . ALA A 1 94 ? 5.175 10.230 -27.023 1.00 81.50 94 ALA A O 1
ATOM 738 N N . LYS A 1 95 ? 3.517 9.919 -25.554 1.00 77.31 95 LYS A N 1
ATOM 739 C CA . LYS A 1 95 ? 4.034 10.897 -24.585 1.00 77.31 95 LYS A CA 1
ATOM 740 C C . LYS A 1 95 ? 5.315 10.371 -23.936 1.00 77.31 95 LYS A C 1
ATOM 742 O O . LYS A 1 95 ? 5.255 9.409 -23.166 1.00 77.31 95 LYS A O 1
ATOM 747 N N . LEU A 1 96 ? 6.451 11.019 -24.200 1.00 73.94 96 LEU A N 1
ATOM 748 C CA . LEU A 1 96 ? 7.682 10.740 -23.466 1.00 73.94 96 LEU A CA 1
ATOM 749 C C . LEU A 1 96 ? 7.550 11.278 -22.028 1.00 73.94 96 LEU A C 1
ATOM 751 O O . LEU A 1 96 ? 7.182 12.439 -21.832 1.00 73.94 96 LEU A O 1
ATOM 755 N N . PRO A 1 97 ? 7.815 10.460 -20.996 1.00 66.69 97 PRO A N 1
ATOM 756 C CA . PRO A 1 97 ? 7.926 10.953 -19.633 1.00 66.69 97 PRO A CA 1
ATOM 757 C C . PRO A 1 97 ? 9.099 11.933 -19.536 1.00 66.69 97 PRO A C 1
ATOM 759 O O . PRO A 1 97 ? 10.182 11.667 -20.052 1.00 66.69 97 PRO A O 1
ATOM 762 N N . MET A 1 98 ? 8.884 13.050 -18.841 1.00 63.09 98 MET A N 1
ATOM 763 C CA . MET A 1 98 ? 9.925 14.051 -18.591 1.00 63.09 98 MET A CA 1
ATOM 764 C C . MET A 1 98 ? 11.170 13.408 -17.966 1.00 63.09 98 MET A C 1
ATOM 766 O O . MET A 1 98 ? 11.053 12.579 -17.052 1.00 63.09 98 MET A O 1
ATOM 770 N N . ALA A 1 99 ? 12.347 13.811 -18.451 1.00 57.62 99 ALA A N 1
ATOM 771 C CA . ALA A 1 99 ? 13.640 13.425 -17.897 1.00 57.62 99 ALA A CA 1
ATOM 772 C C . ALA A 1 99 ? 13.650 13.604 -16.366 1.00 57.62 99 ALA A C 1
ATOM 774 O O . ALA A 1 99 ? 13.136 14.587 -15.834 1.00 57.62 99 ALA A O 1
ATOM 775 N N . GLY A 1 100 ? 14.152 12.604 -15.639 1.00 54.44 100 GLY A N 1
ATOM 776 C CA . GLY A 1 100 ? 14.212 12.618 -14.171 1.00 54.44 100 GLY A CA 1
ATOM 777 C C . GLY A 1 100 ? 12.933 12.190 -13.438 1.00 54.44 100 GLY A C 1
ATOM 778 O O . GLY A 1 100 ? 12.995 11.864 -12.250 1.00 54.44 100 GLY A O 1
ATOM 779 N N . ARG A 1 101 ? 11.775 12.071 -14.106 1.00 51.69 101 ARG A N 1
ATOM 780 C CA . ARG A 1 101 ? 10.568 11.512 -13.476 1.00 51.69 101 ARG A CA 1
ATOM 781 C C . ARG A 1 101 ? 10.594 9.992 -13.580 1.00 51.69 101 ARG A C 1
ATOM 783 O O . ARG A 1 101 ? 9.845 9.375 -14.335 1.00 51.69 101 ARG A O 1
ATOM 790 N N . ALA A 1 102 ? 11.461 9.365 -12.788 1.00 50.53 102 ALA A N 1
ATOM 791 C CA . ALA A 1 102 ? 11.286 7.964 -12.455 1.00 50.53 102 ALA A CA 1
ATOM 792 C C . ALA A 1 102 ? 9.924 7.841 -11.760 1.00 50.53 102 ALA A C 1
ATOM 794 O O . ALA A 1 102 ? 9.798 8.081 -10.559 1.00 50.53 102 ALA A O 1
ATOM 795 N N . THR A 1 103 ? 8.885 7.466 -12.506 1.00 50.31 103 THR A N 1
ATOM 796 C CA . THR A 1 103 ? 7.727 6.802 -11.920 1.00 50.31 103 THR A CA 1
ATOM 797 C C . THR A 1 103 ? 8.260 5.483 -11.390 1.00 50.31 103 THR A C 1
ATOM 799 O O . THR A 1 103 ? 8.214 4.438 -12.036 1.00 50.31 103 THR A O 1
ATOM 802 N N . THR A 1 104 ? 8.866 5.548 -10.204 1.00 48.09 104 THR A N 1
ATOM 803 C CA . THR A 1 104 ? 9.026 4.383 -9.360 1.00 48.09 104 THR A CA 1
ATOM 804 C C . THR A 1 104 ? 7.640 3.773 -9.337 1.00 48.09 104 THR A C 1
ATOM 806 O O . THR A 1 104 ? 6.666 4.418 -8.941 1.00 48.09 104 THR A O 1
ATOM 809 N N . GLN A 1 105 ? 7.510 2.576 -9.907 1.00 53.00 105 GLN A N 1
ATOM 810 C CA . GLN A 1 105 ? 6.321 1.781 -9.692 1.00 53.00 105 GLN A CA 1
ATOM 811 C C . GLN A 1 105 ? 6.290 1.602 -8.183 1.00 53.00 105 GLN A C 1
ATOM 813 O O . GLN A 1 105 ? 7.042 0.790 -7.645 1.00 53.00 105 GLN A O 1
ATOM 818 N N . SER A 1 106 ? 5.537 2.469 -7.498 1.00 52.62 106 SER A N 1
ATOM 819 C CA . SER A 1 106 ? 5.302 2.370 -6.069 1.00 52.62 106 SER A CA 1
ATOM 820 C C . SER A 1 106 ? 4.929 0.923 -5.860 1.00 52.62 106 SER A C 1
ATOM 822 O O . SER A 1 106 ? 3.973 0.457 -6.483 1.00 52.62 106 SER A O 1
ATOM 824 N N . SER A 1 107 ? 5.779 0.192 -5.134 1.00 61.94 107 SER A N 1
ATOM 825 C CA . SER A 1 107 ? 5.629 -1.237 -4.910 1.00 61.94 107 SER A CA 1
ATOM 826 C C . SER A 1 107 ? 4.236 -1.437 -4.346 1.00 61.94 107 SER A C 1
ATOM 828 O O . SER A 1 107 ? 4.007 -1.175 -3.161 1.00 61.94 107 SER A O 1
ATOM 830 N N . ALA A 1 108 ? 3.289 -1.772 -5.221 1.00 75.88 108 ALA A N 1
ATOM 831 C CA . ALA A 1 108 ? 1.894 -1.608 -4.888 1.00 75.88 108 ALA A CA 1
ATOM 832 C C . ALA A 1 108 ? 1.627 -2.543 -3.718 1.00 75.88 108 ALA A C 1
ATOM 834 O O . ALA A 1 108 ? 1.910 -3.743 -3.797 1.00 75.88 108 ALA A O 1
ATOM 835 N N . ILE A 1 109 ? 1.165 -1.977 -2.600 1.00 83.81 109 ILE A N 1
ATOM 836 C CA . ILE A 1 109 ? 0.845 -2.767 -1.418 1.00 83.81 109 ILE A CA 1
ATOM 837 C C . ILE A 1 109 ? -0.105 -3.874 -1.886 1.00 83.81 109 ILE A C 1
ATOM 839 O O . ILE A 1 109 ? -1.151 -3.563 -2.464 1.00 83.81 109 ILE A O 1
ATOM 843 N N . PRO A 1 110 ? 0.236 -5.158 -1.673 1.00 89.62 110 PRO A N 1
ATOM 844 C CA . PRO A 1 110 ? -0.587 -6.243 -2.174 1.00 89.62 110 PRO A CA 1
ATOM 845 C C . PRO A 1 110 ? -2.030 -6.109 -1.683 1.00 89.62 110 PRO A C 1
ATOM 847 O O . PRO A 1 110 ? -2.268 -5.810 -0.509 1.00 89.62 110 PRO A O 1
ATOM 850 N N . ALA A 1 111 ? -3.006 -6.396 -2.546 1.00 91.75 111 ALA A N 1
ATOM 851 C CA . ALA A 1 111 ? -4.425 -6.222 -2.226 1.00 91.75 111 ALA A CA 1
ATOM 852 C C . ALA A 1 111 ? -4.859 -6.979 -0.954 1.00 91.75 111 ALA A C 1
ATOM 854 O O . ALA A 1 111 ? -5.713 -6.516 -0.199 1.00 91.75 111 ALA A O 1
ATOM 855 N N . TRP A 1 112 ? -4.262 -8.143 -0.669 1.00 93.25 112 TRP A N 1
ATOM 856 C CA . TRP A 1 112 ? -4.520 -8.879 0.574 1.00 93.25 112 TRP A CA 1
ATOM 857 C C . TRP A 1 112 ? -4.089 -8.098 1.822 1.00 93.25 112 TRP A C 1
ATOM 859 O O . TRP A 1 112 ? -4.788 -8.154 2.831 1.00 93.25 112 TRP A O 1
ATOM 869 N N . ARG A 1 113 ? -2.972 -7.363 1.759 1.00 94.69 113 ARG A N 1
ATOM 870 C CA . ARG A 1 113 ? -2.434 -6.594 2.884 1.00 94.69 113 ARG A CA 1
ATOM 871 C C . ARG A 1 113 ? -3.327 -5.396 3.164 1.00 94.69 113 ARG A C 1
ATOM 873 O O . ARG A 1 113 ? -3.776 -5.252 4.298 1.00 94.69 113 ARG A O 1
ATOM 880 N N . LYS A 1 114 ? -3.700 -4.661 2.110 1.00 94.19 114 LYS A N 1
ATOM 881 C CA . LYS A 1 114 ? -4.654 -3.548 2.189 1.00 94.19 114 LYS A CA 1
ATOM 882 C C . LYS A 1 114 ? -5.972 -3.976 2.844 1.00 94.19 114 LYS A C 1
ATOM 884 O O . LYS A 1 114 ? -6.408 -3.366 3.809 1.00 94.19 114 LYS A O 1
ATOM 889 N N . ARG A 1 115 ? -6.546 -5.112 2.423 1.00 95.94 115 ARG A N 1
ATOM 890 C CA . ARG A 1 115 ? -7.780 -5.655 3.028 1.00 95.94 115 ARG A CA 1
ATOM 891 C C . ARG A 1 115 ? -7.659 -5.929 4.531 1.00 95.94 115 ARG A C 1
ATOM 893 O O . ARG A 1 115 ? -8.639 -5.769 5.256 1.00 95.94 115 ARG A O 1
ATOM 900 N N . ILE A 1 116 ? -6.503 -6.391 5.008 1.00 96.38 116 ILE A N 1
ATOM 901 C CA . ILE A 1 116 ? -6.293 -6.647 6.441 1.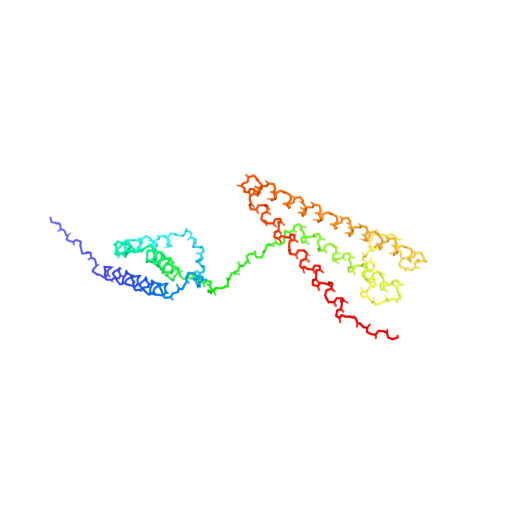00 96.38 116 ILE A CA 1
ATOM 902 C C . ILE A 1 116 ? -6.079 -5.329 7.195 1.00 96.38 116 ILE A C 1
ATOM 904 O O . ILE A 1 116 ? -6.651 -5.152 8.270 1.00 96.38 116 ILE A O 1
ATOM 908 N N . GLU A 1 117 ? -5.313 -4.398 6.630 1.00 96.38 117 GLU A N 1
ATOM 909 C CA . GLU A 1 117 ? -5.105 -3.057 7.190 1.00 96.38 117 GLU A CA 1
ATOM 910 C C . GLU A 1 117 ? -6.435 -2.297 7.325 1.00 96.38 117 GLU A C 1
ATOM 912 O O . GLU A 1 117 ? -6.719 -1.761 8.395 1.00 96.38 117 GLU A O 1
ATOM 917 N N . ASP A 1 118 ? -7.314 -2.375 6.322 1.00 97.00 118 ASP A N 1
ATOM 918 C CA . ASP A 1 118 ? -8.660 -1.791 6.367 1.00 97.00 118 ASP A CA 1
ATOM 919 C C . ASP A 1 118 ? -9.516 -2.396 7.493 1.00 97.00 118 ASP A C 1
ATOM 921 O O . ASP A 1 118 ? -10.250 -1.684 8.183 1.00 97.00 118 ASP A O 1
ATOM 925 N N . ARG A 1 119 ? -9.422 -3.715 7.726 1.00 97.19 119 ARG A N 1
ATOM 926 C CA . ARG A 1 119 ? -10.112 -4.380 8.850 1.00 97.19 119 ARG A CA 1
ATOM 927 C C . ARG A 1 119 ? -9.580 -3.900 10.198 1.00 97.19 119 ARG A C 1
ATOM 929 O O . ARG A 1 119 ? -10.375 -3.625 11.095 1.00 97.19 119 ARG A O 1
ATOM 936 N N . ILE A 1 120 ? -8.260 -3.757 10.329 1.00 97.31 120 ILE A N 1
ATOM 937 C CA . ILE A 1 120 ? -7.621 -3.215 11.535 1.00 97.31 120 ILE A CA 1
ATOM 938 C C . ILE A 1 120 ? -8.080 -1.771 11.775 1.00 97.31 120 ILE A C 1
ATOM 940 O O . ILE A 1 120 ? -8.457 -1.434 12.896 1.00 97.31 120 ILE A O 1
ATOM 944 N N . ALA A 1 121 ? -8.096 -0.930 10.738 1.00 97.44 121 ALA A N 1
ATOM 945 C CA . ALA A 1 121 ? -8.527 0.463 10.834 1.00 97.44 121 ALA A CA 1
ATOM 946 C C . ALA A 1 121 ? -9.993 0.576 11.280 1.00 97.44 121 ALA A C 1
ATOM 948 O O . ALA A 1 121 ? -10.297 1.304 12.227 1.00 97.44 121 ALA A O 1
ATOM 949 N N . LYS A 1 122 ? -10.894 -0.209 10.672 1.00 96.56 122 LYS A N 1
ATOM 950 C CA . LYS A 1 122 ? -12.309 -0.272 11.073 1.00 96.56 122 LYS A CA 1
ATOM 951 C C . LYS A 1 122 ? -12.475 -0.726 12.526 1.00 96.56 122 LYS A C 1
ATOM 953 O O . LYS A 1 122 ? -13.247 -0.117 13.261 1.00 96.56 122 LYS A O 1
ATOM 958 N N . ALA A 1 123 ? -11.730 -1.746 12.960 1.00 96.38 123 ALA A N 1
ATOM 959 C CA . ALA A 1 123 ? -11.773 -2.223 14.341 1.00 96.38 123 ALA A CA 1
ATOM 960 C C . ALA A 1 123 ? -11.262 -1.172 15.341 1.00 96.38 123 ALA A C 1
ATOM 962 O O . ALA A 1 123 ? -11.912 -0.946 16.356 1.00 96.38 123 ALA A O 1
ATOM 963 N N . ARG A 1 124 ? -10.163 -0.468 15.037 1.00 97.19 124 ARG A N 1
ATOM 964 C CA . ARG A 1 124 ? -9.655 0.643 15.867 1.00 97.19 124 ARG A CA 1
ATOM 965 C C . ARG A 1 124 ? -10.668 1.780 15.983 1.00 97.19 124 ARG A C 1
ATOM 967 O O . ARG A 1 124 ? -10.916 2.268 17.081 1.00 97.19 124 ARG A O 1
ATOM 974 N N . ALA A 1 125 ? -11.293 2.160 14.869 1.00 96.19 125 ALA A N 1
ATOM 975 C CA . ALA A 1 125 ? -12.328 3.190 14.858 1.00 96.19 125 ALA A CA 1
ATOM 976 C C . ALA A 1 125 ? -13.573 2.779 15.662 1.00 96.19 125 ALA A C 1
ATOM 978 O O . ALA A 1 125 ? -14.233 3.636 16.253 1.00 96.19 125 ALA A O 1
ATOM 979 N N . LEU A 1 126 ? -13.909 1.485 15.682 1.00 95.31 126 LEU A N 1
ATOM 980 C CA . LEU A 1 126 ? -14.990 0.962 16.511 1.00 95.31 126 LEU A CA 1
ATOM 981 C C . LEU A 1 126 ? -14.611 0.970 17.996 1.00 95.31 126 LEU A C 1
ATOM 983 O O . LEU A 1 126 ? -15.397 1.473 18.789 1.00 95.31 126 LEU A O 1
ATOM 987 N N . ILE A 1 127 ? -13.406 0.511 18.359 1.00 95.81 127 ILE A N 1
ATOM 988 C CA . ILE A 1 127 ? -12.892 0.589 19.738 1.00 95.81 127 ILE A CA 1
ATOM 989 C C . ILE A 1 127 ? -12.978 2.028 20.250 1.00 95.81 127 ILE A C 1
ATOM 991 O O . ILE A 1 127 ? -13.546 2.247 21.311 1.00 95.81 127 ILE A O 1
ATOM 995 N N . GLY A 1 128 ? -12.501 3.011 19.477 1.00 94.94 128 GLY A N 1
ATOM 996 C CA . GLY A 1 128 ? -12.577 4.421 19.869 1.00 94.94 128 GLY A CA 1
ATOM 997 C C . GLY A 1 128 ? -14.005 4.869 20.193 1.00 94.94 128 GLY A C 1
ATOM 998 O O . GLY A 1 128 ? -14.234 5.493 21.223 1.00 94.94 128 GLY A O 1
ATOM 999 N N . ARG A 1 129 ? -14.987 4.473 19.371 1.00 94.50 129 ARG A N 1
ATOM 1000 C CA . ARG A 1 129 ? -16.405 4.797 19.602 1.00 94.50 129 ARG A CA 1
ATOM 1001 C C . ARG A 1 129 ? -16.999 4.079 20.815 1.00 94.50 129 ARG A C 1
ATOM 1003 O O . ARG A 1 129 ? -17.747 4.709 21.555 1.00 94.50 129 ARG A O 1
ATOM 1010 N N . LEU A 1 130 ? -16.669 2.804 21.030 1.00 93.25 130 LEU A N 1
ATOM 1011 C CA . LEU A 1 130 ? -17.109 2.052 22.212 1.00 93.25 130 LEU A CA 1
ATOM 1012 C C . LEU A 1 130 ? -16.522 2.652 23.496 1.00 93.25 130 LEU A C 1
ATOM 1014 O O . LEU A 1 130 ? -17.242 2.825 24.474 1.00 93.25 130 LEU A O 1
ATOM 1018 N N . THR A 1 131 ? -15.245 3.040 23.474 1.00 94.06 131 THR A N 1
ATOM 1019 C CA . THR A 1 131 ? -14.593 3.722 24.596 1.00 94.06 131 THR A CA 1
ATOM 1020 C C . THR A 1 131 ? -15.236 5.080 24.870 1.00 94.06 131 THR A C 1
ATOM 1022 O O . THR A 1 131 ? -15.542 5.370 26.019 1.00 94.06 131 THR A O 1
ATOM 1025 N N . SER A 1 132 ? -15.515 5.890 23.839 1.00 92.75 132 SER A N 1
ATOM 1026 C CA . SER A 1 132 ? -16.212 7.173 24.019 1.00 92.75 132 SER A CA 1
ATOM 1027 C C . SER A 1 132 ? -17.609 7.005 24.619 1.00 92.75 132 SER A C 1
ATOM 1029 O O . SER A 1 132 ? -17.987 7.787 25.485 1.00 92.75 132 SER A O 1
ATOM 1031 N N . PHE A 1 133 ? -18.366 5.992 24.184 1.00 92.12 133 PHE A N 1
ATOM 1032 C CA . PHE A 1 133 ? -19.669 5.674 24.774 1.00 92.12 133 PHE A CA 1
ATOM 1033 C C . PHE A 1 133 ? -19.535 5.272 26.247 1.00 92.12 133 PHE A C 1
ATOM 1035 O O . PHE A 1 133 ? -20.264 5.786 27.088 1.00 92.12 133 PHE A O 1
ATOM 1042 N N . ARG A 1 134 ? -18.543 4.432 26.578 1.00 90.00 134 ARG A N 1
ATOM 1043 C CA . ARG A 1 134 ? -18.241 4.035 27.963 1.00 90.00 134 ARG A CA 1
ATOM 1044 C C . ARG A 1 134 ? -17.888 5.230 28.857 1.00 90.00 134 ARG A C 1
ATOM 1046 O O . ARG A 1 134 ? -18.201 5.210 30.037 1.00 90.00 134 ARG A O 1
ATOM 1053 N N . SER A 1 135 ? -17.274 6.273 28.301 1.00 89.56 135 SER A N 1
ATOM 1054 C CA . SER A 1 135 ? -16.994 7.539 28.996 1.00 89.56 135 SER A CA 1
ATOM 1055 C C . SER A 1 135 ? -18.215 8.469 29.135 1.00 89.56 135 SER A C 1
ATOM 1057 O O . SER A 1 135 ? -18.047 9.609 29.552 1.00 89.56 135 SER A O 1
ATOM 1059 N N . GLY A 1 136 ? -19.425 8.029 28.766 1.00 88.06 136 GLY A N 1
ATOM 1060 C CA . GLY A 1 136 ? -20.667 8.802 28.902 1.00 88.06 136 GLY A CA 1
ATOM 1061 C C . GLY A 1 136 ? -21.062 9.626 27.670 1.00 88.06 136 GLY A C 1
ATOM 1062 O O . GLY A 1 136 ? -21.993 10.428 27.731 1.00 88.06 136 GLY A O 1
ATOM 1063 N N . ASN A 1 137 ? -20.384 9.459 26.528 1.00 90.06 137 ASN A N 1
ATOM 1064 C CA . ASN A 1 137 ? -20.720 10.211 25.319 1.00 90.06 137 ASN A CA 1
ATOM 1065 C C . ASN A 1 137 ? -21.900 9.585 24.558 1.00 90.06 137 ASN A C 1
ATOM 1067 O O . ASN A 1 137 ? -21.733 8.652 23.766 1.00 90.06 137 ASN A O 1
ATOM 1071 N N . ASN A 1 138 ? -23.080 10.183 24.728 1.00 86.88 138 ASN A N 1
ATOM 1072 C CA . ASN A 1 138 ? -24.342 9.710 24.153 1.00 86.88 138 ASN A CA 1
ATOM 1073 C C . ASN A 1 138 ? -24.759 10.431 22.862 1.00 86.88 138 ASN A C 1
ATOM 1075 O O . ASN A 1 138 ? -25.936 10.461 22.508 1.00 86.88 138 ASN A O 1
ATOM 1079 N N . ARG A 1 139 ? -23.815 11.005 22.104 1.00 92.25 139 ARG A N 1
ATOM 1080 C CA . ARG A 1 139 ? -24.148 11.612 20.803 1.00 92.25 139 ARG A CA 1
ATOM 1081 C C . ARG A 1 139 ? -24.828 10.582 19.875 1.00 92.25 139 ARG A C 1
ATOM 1083 O O . ARG A 1 139 ? -24.328 9.456 19.762 1.00 92.25 139 ARG A O 1
ATOM 1090 N N . PRO A 1 140 ? -25.873 10.959 19.106 1.00 90.94 140 PRO A N 1
ATOM 1091 C CA . PRO A 1 140 ? -26.649 10.021 18.281 1.00 90.94 140 PRO A CA 1
ATOM 1092 C C . PRO A 1 140 ? -25.804 9.164 17.327 1.00 90.94 140 PRO A C 1
ATOM 1094 O O . PRO A 1 140 ? -26.065 7.977 17.127 1.00 90.94 140 PRO A O 1
ATOM 1097 N N . ARG A 1 141 ? -24.732 9.738 16.766 1.00 91.00 141 ARG A N 1
ATOM 1098 C CA . ARG A 1 141 ? -23.796 9.035 15.872 1.00 91.00 141 ARG A CA 1
ATOM 1099 C C . ARG A 1 141 ? -23.032 7.904 16.574 1.00 91.00 141 ARG A C 1
ATOM 1101 O O . ARG A 1 141 ? -22.788 6.857 15.966 1.00 91.00 141 ARG A O 1
ATOM 1108 N N . ILE A 1 142 ? -22.648 8.111 17.834 1.00 90.06 142 ILE A N 1
ATOM 1109 C CA . ILE A 1 142 ? -21.960 7.104 18.649 1.00 90.06 142 ILE A CA 1
ATOM 1110 C C . ILE A 1 142 ? -22.963 6.019 19.028 1.00 90.06 142 ILE A C 1
ATOM 1112 O O . ILE A 1 142 ? -22.719 4.859 18.706 1.00 90.06 142 ILE A O 1
ATOM 1116 N N . MET A 1 143 ? -24.132 6.395 19.557 1.00 89.50 143 MET A N 1
ATOM 1117 C CA . MET A 1 143 ? -25.196 5.446 19.907 1.00 89.50 143 MET A CA 1
ATOM 1118 C C . MET A 1 143 ? -25.605 4.557 18.728 1.00 89.50 143 MET A C 1
ATOM 1120 O O . MET A 1 143 ? -25.709 3.344 18.886 1.00 89.50 143 MET A O 1
ATOM 1124 N N . ARG A 1 144 ? -25.765 5.122 17.522 1.00 90.69 144 ARG A N 1
ATOM 1125 C CA . ARG A 1 144 ? -26.049 4.343 16.305 1.00 90.69 144 ARG A CA 1
ATOM 1126 C C . ARG A 1 144 ? -24.956 3.315 16.023 1.00 90.69 144 ARG A C 1
ATOM 1128 O O . ARG A 1 144 ? -25.263 2.173 15.705 1.00 90.69 144 ARG A O 1
ATOM 1135 N N . THR A 1 145 ? -23.688 3.703 16.170 1.00 90.25 145 THR A N 1
ATOM 1136 C CA . THR A 1 145 ? -22.565 2.780 15.953 1.00 90.25 145 THR A CA 1
ATOM 1137 C C . THR A 1 145 ? -22.550 1.665 16.997 1.00 90.25 145 THR A C 1
ATOM 1139 O O . THR A 1 145 ? -22.323 0.514 16.641 1.00 90.25 145 THR A O 1
ATOM 1142 N N . VAL A 1 146 ? -22.811 1.988 18.266 1.00 89.69 146 VAL A N 1
ATOM 1143 C CA . VAL A 1 146 ? -22.873 1.001 19.352 1.00 89.69 146 VAL A CA 1
ATOM 1144 C C . VAL A 1 146 ? -24.029 0.026 19.110 1.00 89.69 146 VAL A C 1
ATOM 1146 O O . VAL A 1 146 ? -23.806 -1.180 19.127 1.00 89.69 146 VAL A O 1
ATOM 1149 N N . ARG A 1 147 ? -25.230 0.518 18.767 1.00 88.94 147 ARG A N 1
ATOM 1150 C CA . ARG A 1 147 ? -26.377 -0.333 18.390 1.00 88.94 147 ARG A CA 1
ATOM 1151 C C . ARG A 1 147 ? -26.033 -1.277 17.244 1.00 88.94 147 ARG A C 1
ATOM 1153 O O . ARG A 1 147 ? -26.333 -2.458 17.321 1.00 88.94 147 ARG A O 1
ATOM 1160 N N . MET A 1 148 ? -25.355 -0.782 16.208 1.00 89.62 148 MET A N 1
ATOM 1161 C CA . MET A 1 148 ? -24.897 -1.625 15.099 1.00 89.62 148 MET A CA 1
ATOM 1162 C C . MET A 1 148 ? -23.836 -2.648 15.526 1.00 89.62 148 MET A C 1
ATOM 1164 O O . MET A 1 148 ? -23.801 -3.749 14.988 1.00 89.62 148 MET A O 1
ATOM 1168 N N . ALA A 1 149 ? -22.968 -2.312 16.482 1.00 87.50 149 ALA A N 1
ATOM 1169 C CA . ALA A 1 149 ? -21.916 -3.209 16.962 1.00 87.50 149 ALA A CA 1
ATOM 1170 C C . ALA A 1 149 ? -22.460 -4.434 17.716 1.00 87.50 149 ALA A C 1
ATOM 1172 O O . ALA A 1 149 ? -21.788 -5.472 17.728 1.00 87.50 149 ALA A O 1
ATOM 1173 N N . PHE A 1 150 ? -23.650 -4.283 18.302 1.00 87.75 150 PHE A N 1
ATOM 1174 C CA . PHE A 1 150 ? -24.428 -5.302 19.009 1.00 87.75 150 PHE A CA 1
ATOM 1175 C C . PHE A 1 150 ? -25.680 -5.741 18.227 1.00 87.75 150 PHE A C 1
ATOM 1177 O O . PHE A 1 150 ? -26.521 -6.465 18.758 1.00 87.75 150 PHE A O 1
ATOM 1184 N N . ALA A 1 151 ? -25.830 -5.334 16.963 1.00 84.88 151 ALA A N 1
ATOM 1185 C CA . ALA A 1 151 ? -26.972 -5.742 16.154 1.00 84.88 151 ALA A CA 1
ATOM 1186 C C . ALA A 1 151 ? -26.986 -7.270 15.997 1.00 84.88 151 ALA A C 1
ATOM 1188 O O . ALA A 1 151 ? -25.962 -7.872 15.673 1.00 84.88 151 ALA A O 1
ATOM 1189 N N . GLY A 1 152 ? -28.141 -7.888 16.254 1.00 81.06 152 GLY A N 1
ATOM 1190 C CA . GLY A 1 152 ? -28.289 -9.346 16.258 1.00 81.06 152 GLY A CA 1
ATOM 1191 C C . GLY A 1 152 ? -27.823 -10.034 17.546 1.00 81.06 152 GLY A C 1
ATOM 1192 O O . GLY A 1 152 ? -27.867 -11.256 17.620 1.00 81.06 152 GLY A O 1
ATOM 1193 N N . THR A 1 153 ? -27.396 -9.281 18.565 1.00 79.62 153 THR A N 1
ATOM 1194 C CA . THR A 1 153 ? -27.217 -9.804 19.928 1.00 79.62 153 THR A CA 1
ATOM 1195 C C . THR A 1 153 ? -28.400 -9.375 20.795 1.00 79.62 153 THR A C 1
ATOM 1197 O O . THR A 1 153 ? -28.880 -8.252 20.650 1.00 79.62 153 THR A O 1
ATOM 1200 N N . ASN A 1 154 ? -28.859 -10.227 21.718 1.00 76.00 154 ASN A N 1
ATOM 1201 C CA . ASN A 1 154 ? -29.973 -9.929 22.641 1.00 76.00 154 ASN A CA 1
ATOM 1202 C C . ASN A 1 154 ? -29.591 -8.922 23.752 1.00 76.00 154 ASN A C 1
ATOM 1204 O O . ASN A 1 154 ? -30.111 -8.976 24.863 1.00 76.00 154 ASN A O 1
ATOM 1208 N N . ILE A 1 155 ? -28.647 -8.018 23.48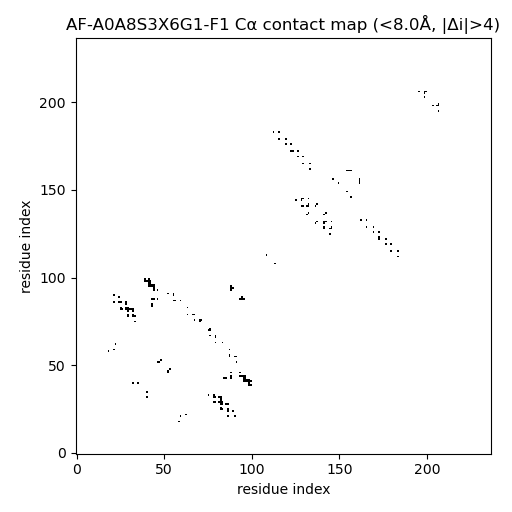3 1.00 81.00 155 ILE A N 1
ATOM 1209 C CA . ILE A 1 155 ? -28.089 -7.083 24.460 1.00 81.00 155 ILE A CA 1
ATOM 1210 C C . ILE A 1 155 ? -28.758 -5.723 24.267 1.00 81.00 155 ILE A C 1
ATOM 1212 O O . ILE A 1 155 ? -28.540 -5.041 23.263 1.00 81.00 155 ILE A O 1
ATOM 1216 N N . SER A 1 156 ? -29.559 -5.312 25.250 1.00 79.06 156 SER A N 1
ATOM 1217 C CA . SER A 1 156 ? -30.110 -3.957 25.302 1.00 79.06 156 SER A CA 1
ATOM 1218 C C . SER A 1 156 ? -29.122 -2.995 25.964 1.00 79.06 156 SER A C 1
ATOM 1220 O O . SER A 1 156 ? -28.472 -3.324 26.953 1.00 79.06 156 SER A O 1
ATOM 1222 N N . LEU A 1 157 ? -29.029 -1.777 25.425 1.00 79.25 157 LEU A N 1
ATOM 1223 C CA . LEU A 1 157 ? -28.135 -0.724 25.926 1.00 79.25 157 LEU A CA 1
ATOM 1224 C C . LEU A 1 157 ? -28.546 -0.162 27.292 1.00 79.25 157 LEU A C 1
ATOM 1226 O O . LEU A 1 157 ? -27.745 0.523 27.916 1.00 79.25 157 LEU A O 1
ATOM 1230 N N . SER A 1 158 ? -29.774 -0.435 27.733 1.00 77.69 158 SER A N 1
ATOM 1231 C CA . SER A 1 158 ? -30.300 -0.011 29.036 1.00 77.69 158 SER A CA 1
ATOM 1232 C C . SER A 1 158 ? -30.055 -1.034 30.149 1.00 77.69 158 SER A C 1
ATOM 1234 O O . SER A 1 158 ? -30.454 -0.793 31.282 1.00 77.69 158 SER A O 1
ATOM 1236 N N . GLN A 1 159 ? -29.439 -2.180 29.841 1.00 81.44 159 GLN A N 1
ATOM 1237 C CA . GLN A 1 159 ? -29.117 -3.200 30.840 1.00 81.44 159 GLN A CA 1
ATOM 1238 C C . GLN A 1 159 ? -27.983 -2.720 31.761 1.00 81.44 159 GLN A C 1
ATOM 1240 O O . GLN A 1 159 ? -27.044 -2.088 31.267 1.00 81.44 159 GLN A O 1
ATOM 1245 N N . PRO A 1 160 ? -28.012 -3.055 33.064 1.00 79.56 160 PRO A N 1
ATOM 1246 C CA . PRO A 1 160 ? -26.954 -2.671 34.005 1.00 79.56 160 PRO A CA 1
ATOM 1247 C C . PRO A 1 160 ? -25.580 -3.246 33.610 1.00 79.56 160 PRO A C 1
ATOM 1249 O O . PRO A 1 160 ? -24.557 -2.578 33.763 1.00 79.56 160 PRO A O 1
ATOM 1252 N N . ASP A 1 161 ? -25.555 -4.423 32.976 1.00 86.56 161 ASP A N 1
ATOM 1253 C CA . ASP A 1 161 ? -24.325 -5.142 32.605 1.00 86.56 161 ASP A CA 1
ATOM 1254 C C . ASP A 1 161 ? -23.658 -4.630 31.315 1.00 86.56 161 ASP A C 1
ATOM 1256 O O . ASP A 1 161 ? -22.657 -5.184 30.841 1.00 86.56 161 ASP A O 1
ATOM 1260 N N . ILE A 1 162 ? -24.186 -3.563 30.705 1.00 86.81 162 ILE A N 1
ATOM 1261 C CA . ILE A 1 162 ? -23.698 -3.059 29.415 1.00 86.81 162 ILE A CA 1
ATOM 1262 C C . ILE A 1 162 ? -22.212 -2.681 29.460 1.00 86.81 162 ILE A C 1
ATOM 1264 O O . ILE A 1 162 ? -21.482 -2.910 28.495 1.00 86.81 162 ILE A O 1
ATOM 1268 N N . THR A 1 163 ? -21.730 -2.162 30.590 1.00 87.44 163 THR A N 1
ATOM 1269 C CA . THR A 1 163 ? -20.326 -1.766 30.780 1.00 87.44 163 THR A CA 1
ATOM 1270 C C . THR A 1 163 ? -19.375 -2.958 30.674 1.00 87.44 163 THR A C 1
ATOM 1272 O O . THR A 1 163 ? -18.309 -2.857 30.051 1.00 87.44 163 THR A O 1
ATOM 1275 N N . GLN A 1 164 ? -19.772 -4.108 31.223 1.00 89.69 164 GLN A N 1
ATOM 1276 C CA . GLN A 1 164 ? -19.008 -5.345 31.115 1.00 89.69 164 GLN A CA 1
ATOM 1277 C C . GLN A 1 164 ? -19.018 -5.853 29.669 1.00 89.69 164 GLN A C 1
ATOM 1279 O O . GLN A 1 164 ? -17.956 -6.097 29.095 1.00 89.69 164 GLN A O 1
ATOM 1284 N N . LYS A 1 165 ? -20.192 -5.890 29.025 1.00 89.88 165 LYS A N 1
ATOM 1285 C CA . LYS A 1 165 ? -20.332 -6.311 27.619 1.00 89.88 165 LYS A CA 1
ATOM 1286 C C . LYS A 1 165 ? -19.564 -5.432 26.636 1.00 89.88 165 LYS A C 1
ATOM 1288 O O . LYS A 1 165 ? -19.003 -5.930 25.659 1.00 89.88 165 LYS A O 1
ATOM 1293 N N . LEU A 1 166 ? -19.477 -4.130 26.897 1.00 91.56 166 LEU A N 1
ATOM 1294 C CA . LEU A 1 166 ? -18.628 -3.216 26.132 1.00 91.56 166 LEU A CA 1
ATOM 1295 C C . LEU A 1 166 ? -17.149 -3.573 26.266 1.00 91.56 166 LEU A C 1
ATOM 1297 O O . LEU A 1 166 ? -16.422 -3.533 25.274 1.00 91.56 166 LEU A O 1
ATOM 1301 N N . THR A 1 167 ? -16.708 -3.923 27.473 1.00 92.62 167 THR A N 1
ATOM 1302 C CA . THR A 1 167 ? -15.312 -4.276 27.746 1.00 92.62 167 THR A CA 1
ATOM 1303 C C . THR A 1 167 ? -14.939 -5.593 27.069 1.00 92.62 167 THR A C 1
ATOM 1305 O O . THR A 1 167 ? -13.972 -5.613 26.310 1.00 92.62 167 THR A O 1
ATOM 1308 N N . GLU A 1 168 ? -15.774 -6.628 27.209 1.00 93.50 168 GLU A N 1
ATOM 1309 C CA . GLU A 1 168 ? -15.641 -7.901 26.479 1.00 93.50 168 GLU A CA 1
ATOM 1310 C C . GLU A 1 168 ? -15.519 -7.651 24.966 1.00 93.50 168 GLU A C 1
ATOM 1312 O O . GLU A 1 168 ? -14.586 -8.1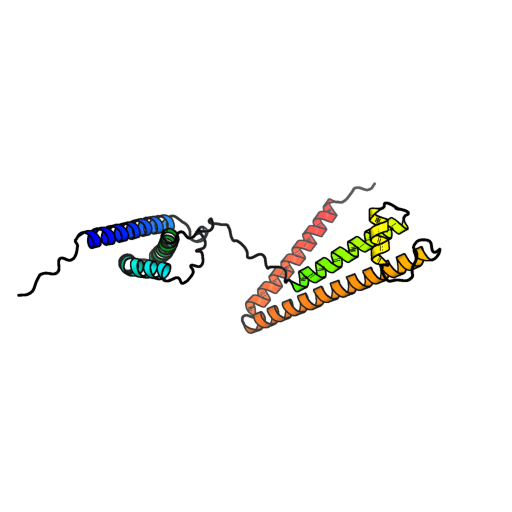13 24.305 1.00 93.50 168 GLU A O 1
ATOM 1317 N N . ARG A 1 169 ? -16.405 -6.813 24.410 1.00 93.00 169 ARG A N 1
ATOM 1318 C CA . ARG A 1 169 ? -16.396 -6.487 22.981 1.00 93.00 169 ARG A CA 1
ATOM 1319 C C . ARG A 1 169 ? -15.147 -5.723 22.538 1.00 93.00 169 ARG A C 1
ATOM 1321 O O . ARG A 1 169 ? -14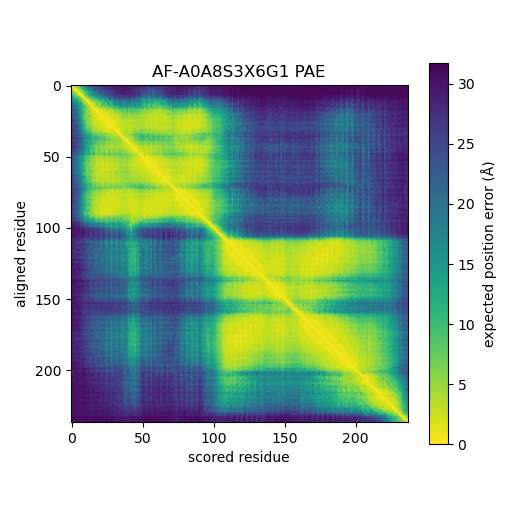.674 -5.916 21.415 1.00 93.00 169 ARG A O 1
ATOM 1328 N N . ILE A 1 170 ? -14.631 -4.824 23.371 1.00 95.00 170 ILE A N 1
ATOM 1329 C CA . ILE A 1 170 ? -13.384 -4.101 23.098 1.00 95.00 170 ILE A CA 1
ATOM 1330 C C . ILE A 1 170 ? -12.208 -5.080 23.082 1.00 95.00 170 ILE A C 1
ATOM 1332 O O . ILE A 1 170 ? -11.369 -5.005 22.180 1.00 95.00 170 ILE A O 1
ATOM 1336 N N . ASP A 1 171 ? -12.154 -6.005 24.035 1.00 96.94 171 ASP A N 1
ATOM 1337 C CA . ASP A 1 171 ? -11.061 -6.966 24.140 1.00 96.94 171 ASP A CA 1
ATOM 1338 C C . ASP A 1 171 ? -11.078 -7.981 22.991 1.00 96.94 171 ASP A C 1
ATOM 1340 O O . ASP A 1 171 ? -10.031 -8.207 22.378 1.00 96.94 171 ASP A O 1
ATOM 1344 N N . ASP A 1 172 ? -12.251 -8.447 22.555 1.00 95.81 172 ASP A N 1
ATOM 1345 C CA . ASP A 1 172 ? -12.411 -9.221 21.315 1.00 95.81 172 ASP A CA 1
ATOM 1346 C C . ASP A 1 172 ? -11.799 -8.508 20.098 1.00 95.81 172 ASP A C 1
ATOM 1348 O O . ASP A 1 172 ? -11.128 -9.110 19.250 1.00 95.81 172 ASP A O 1
ATOM 1352 N N . LEU A 1 173 ? -12.046 -7.200 19.969 1.00 96.25 173 LEU A N 1
ATOM 1353 C CA . LEU A 1 173 ? -11.517 -6.405 18.861 1.00 96.25 173 LEU A CA 1
ATOM 1354 C C . LEU A 1 173 ? -9.997 -6.248 18.965 1.00 96.25 173 LEU A C 1
ATOM 1356 O O . LEU A 1 173 ? -9.315 -6.347 17.941 1.00 96.25 173 LEU A O 1
ATOM 1360 N N . LYS A 1 174 ? -9.448 -6.060 20.172 1.00 97.19 174 LYS A N 1
ATOM 1361 C CA . LYS A 1 174 ? -7.992 -6.035 20.395 1.00 97.19 174 LYS A CA 1
ATOM 1362 C C . LYS A 1 174 ? -7.354 -7.371 20.019 1.00 97.19 174 LYS A C 1
ATOM 1364 O O . LYS A 1 174 ? -6.356 -7.381 19.295 1.00 97.19 174 LYS A O 1
ATOM 1369 N N . GLN A 1 175 ? -7.953 -8.489 20.433 1.00 98.00 175 GLN A N 1
ATOM 1370 C CA . GLN A 1 175 ? -7.491 -9.830 20.075 1.00 98.00 175 GLN A CA 1
ATOM 1371 C C . GLN A 1 175 ? -7.501 -10.034 18.551 1.00 98.00 175 GLN A C 1
ATOM 1373 O O . GLN A 1 175 ? -6.504 -10.479 17.974 1.00 98.00 175 GLN A O 1
ATOM 1378 N N . LYS A 1 176 ? -8.577 -9.621 17.864 1.00 97.50 176 LYS A N 1
ATOM 1379 C CA . LYS A 1 176 ? -8.670 -9.667 16.392 1.00 97.50 176 LYS A CA 1
ATOM 1380 C C . LYS A 1 176 ? -7.602 -8.812 15.710 1.00 97.50 176 LYS A C 1
ATOM 1382 O O . LYS A 1 176 ? -6.960 -9.285 14.772 1.00 97.50 176 LYS A O 1
ATOM 1387 N N . ILE A 1 177 ? -7.364 -7.588 16.189 1.00 97.81 177 ILE A N 1
ATOM 1388 C CA . ILE A 1 177 ? -6.301 -6.710 15.673 1.00 97.81 177 ILE A CA 1
ATOM 1389 C C . ILE A 1 177 ? -4.931 -7.379 15.829 1.00 97.81 177 ILE A C 1
ATOM 1391 O O . ILE A 1 177 ? -4.159 -7.405 14.868 1.00 97.81 177 ILE A O 1
ATOM 1395 N N . ALA A 1 178 ? -4.640 -7.961 16.994 1.00 97.81 178 ALA A N 1
ATOM 1396 C CA . ALA A 1 178 ? -3.385 -8.667 17.235 1.00 97.81 178 ALA A CA 1
ATOM 1397 C C . ALA A 1 178 ? -3.216 -9.868 16.288 1.00 97.81 178 ALA A C 1
ATOM 1399 O O . ALA A 1 178 ? -2.149 -10.049 15.694 1.00 97.81 178 ALA A O 1
ATOM 1400 N N . ALA A 1 179 ? -4.273 -10.657 16.076 1.00 97.94 179 ALA A N 1
ATOM 1401 C CA . ALA A 1 179 ? -4.264 -11.784 15.146 1.00 97.94 179 ALA A CA 1
ATOM 1402 C C . ALA A 1 179 ? -4.027 -11.342 13.689 1.00 97.94 179 ALA A C 1
ATOM 1404 O O . ALA A 1 179 ? -3.203 -11.927 12.977 1.00 97.94 179 ALA A O 1
ATOM 1405 N N . TRP A 1 180 ? -4.698 -10.279 13.239 1.00 97.81 180 TRP A N 1
ATOM 1406 C CA . TRP A 1 180 ? -4.494 -9.700 11.909 1.00 97.81 180 TRP A CA 1
ATOM 1407 C C . TRP A 1 180 ? -3.087 -9.122 11.728 1.00 97.81 180 TRP A C 1
ATOM 1409 O O . TRP A 1 180 ? -2.464 -9.363 10.692 1.00 97.81 180 TRP A O 1
ATOM 1419 N N . GLY A 1 181 ? -2.543 -8.448 12.746 1.00 97.50 181 GLY A N 1
ATOM 1420 C CA . GLY A 1 181 ? -1.159 -7.971 12.754 1.00 97.50 181 GLY A CA 1
ATOM 1421 C C . GLY A 1 181 ? -0.149 -9.116 12.625 1.00 97.50 181 GLY A C 1
ATOM 1422 O O . GLY A 1 181 ? 0.735 -9.073 11.766 1.00 97.50 181 GLY A O 1
ATOM 1423 N N . LYS A 1 182 ? -0.334 -10.203 13.390 1.00 97.06 182 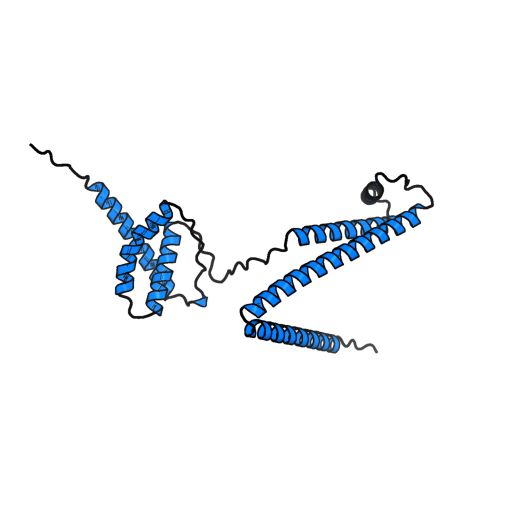LYS A N 1
ATOM 1424 C CA . LYS A 1 182 ? 0.479 -11.429 13.270 1.00 97.06 182 LYS A CA 1
ATOM 1425 C C . LYS A 1 182 ? 0.393 -12.036 11.865 1.00 97.06 182 LYS A C 1
ATOM 1427 O O . LYS A 1 182 ? 1.412 -12.466 11.323 1.00 97.06 182 LYS A O 1
ATOM 1432 N N . ARG A 1 183 ? -0.794 -12.042 11.244 1.00 96.00 183 ARG A N 1
ATOM 1433 C CA . ARG A 1 183 ? -0.985 -12.524 9.863 1.00 96.00 183 ARG A CA 1
ATOM 1434 C C . ARG A 1 183 ? -0.201 -11.681 8.849 1.00 96.00 183 ARG A C 1
ATOM 1436 O O . ARG A 1 183 ? 0.490 -12.266 8.015 1.00 96.00 183 ARG A O 1
ATOM 1443 N N . ILE A 1 184 ? -0.247 -10.347 8.941 1.00 96.19 184 ILE A N 1
ATOM 1444 C CA . ILE A 1 184 ? 0.542 -9.450 8.071 1.00 96.19 184 ILE A CA 1
ATOM 1445 C C . ILE A 1 184 ? 2.039 -9.717 8.230 1.00 96.19 184 ILE A C 1
ATOM 1447 O O . ILE A 1 184 ? 2.744 -9.848 7.225 1.00 96.19 184 ILE A O 1
ATOM 1451 N N . ARG A 1 185 ? 2.518 -9.834 9.475 1.00 95.50 185 ARG A N 1
ATOM 1452 C CA . ARG A 1 185 ? 3.925 -10.120 9.773 1.00 95.50 185 ARG A CA 1
ATOM 1453 C C . ARG A 1 185 ? 4.367 -11.437 9.139 1.00 95.50 185 ARG A C 1
ATOM 1455 O O . ARG A 1 185 ? 5.311 -11.442 8.359 1.00 95.50 185 ARG A O 1
ATOM 1462 N N . ARG A 1 186 ? 3.628 -12.524 9.386 1.00 96.31 186 ARG A N 1
ATOM 1463 C CA . ARG A 1 186 ? 3.934 -13.859 8.846 1.00 96.31 186 ARG A CA 1
ATOM 1464 C C . ARG A 1 186 ? 4.016 -13.862 7.320 1.00 96.31 186 ARG A C 1
ATOM 1466 O O . ARG A 1 186 ? 4.916 -14.472 6.751 1.00 96.31 186 ARG A O 1
ATOM 1473 N N . PHE A 1 187 ? 3.071 -13.212 6.645 1.00 95.12 187 PHE A N 1
ATOM 1474 C CA . PHE A 1 187 ? 3.051 -13.181 5.180 1.00 95.12 187 PHE A CA 1
ATOM 1475 C C . PHE A 1 187 ? 4.180 -12.320 4.617 1.00 95.12 187 PHE A C 1
ATOM 1477 O O . PHE A 1 187 ? 4.843 -12.741 3.675 1.00 95.12 187 PHE A O 1
ATOM 1484 N N . SER A 1 188 ? 4.457 -11.174 5.237 1.00 92.38 188 SER A N 1
ATOM 1485 C CA . SER A 1 188 ? 5.592 -10.324 4.863 1.00 92.38 188 SER A CA 1
ATOM 1486 C C . SER A 1 188 ? 6.927 -11.055 5.037 1.00 92.38 188 SER A C 1
ATOM 1488 O O . SER A 1 188 ? 7.768 -11.022 4.142 1.00 92.38 188 SER A O 1
ATOM 1490 N N . GLU A 1 189 ? 7.107 -11.768 6.152 1.00 94.00 189 GLU A N 1
ATOM 1491 C CA . GLU A 1 189 ? 8.298 -12.583 6.414 1.00 94.00 189 GLU A CA 1
ATOM 1492 C C . GLU A 1 189 ? 8.444 -13.717 5.399 1.00 94.00 189 GLU A C 1
ATOM 1494 O O . GLU A 1 189 ? 9.535 -13.921 4.874 1.00 94.00 189 GLU A O 1
ATOM 1499 N N . ARG A 1 190 ? 7.354 -14.421 5.068 1.00 93.62 190 ARG A N 1
ATOM 1500 C CA . ARG A 1 190 ? 7.373 -15.463 4.033 1.00 93.62 190 ARG A CA 1
ATOM 1501 C C . ARG A 1 190 ? 7.817 -14.902 2.685 1.00 93.62 190 ARG A C 1
ATOM 1503 O O . ARG A 1 190 ? 8.722 -15.464 2.077 1.00 93.62 190 ARG A O 1
ATOM 1510 N N . SER A 1 191 ? 7.215 -13.801 2.234 1.00 90.69 191 SER A N 1
ATOM 1511 C CA . SER A 1 191 ? 7.587 -13.167 0.964 1.00 90.69 191 SER A CA 1
ATOM 1512 C C . SER A 1 191 ? 9.040 -12.695 0.974 1.00 90.69 191 SER A C 1
ATOM 1514 O O . SER A 1 191 ? 9.754 -12.868 -0.011 1.00 90.69 191 SER A O 1
ATOM 1516 N N . ARG A 1 192 ? 9.509 -12.145 2.102 1.00 89.69 192 ARG A N 1
ATOM 1517 C CA . ARG A 1 192 ? 10.908 -11.745 2.274 1.00 89.69 192 ARG A CA 1
ATOM 1518 C C . ARG A 1 192 ? 11.853 -12.941 2.158 1.00 89.69 192 ARG A C 1
ATOM 1520 O O . ARG A 1 192 ? 12.796 -12.859 1.380 1.00 89.69 192 ARG A O 1
ATOM 1527 N N . ARG A 1 193 ? 11.583 -14.039 2.873 1.00 91.19 193 ARG A N 1
ATOM 1528 C CA . ARG A 1 193 ? 12.394 -15.269 2.817 1.00 91.19 193 ARG A CA 1
ATOM 1529 C C . ARG A 1 193 ? 12.416 -15.861 1.415 1.00 91.19 193 ARG A C 1
ATOM 1531 O O . ARG A 1 193 ? 13.481 -16.198 0.925 1.00 91.19 193 ARG A O 1
ATOM 1538 N N . PHE A 1 194 ? 11.267 -15.923 0.744 1.00 91.44 194 PHE A N 1
ATOM 1539 C CA . PHE A 1 194 ? 11.191 -16.389 -0.641 1.00 91.44 194 PHE A CA 1
ATOM 1540 C C . PHE A 1 194 ? 12.092 -15.560 -1.568 1.00 91.44 194 PHE A C 1
ATOM 1542 O O . PHE A 1 194 ? 12.902 -16.115 -2.305 1.00 91.44 194 PHE A O 1
ATOM 1549 N N . ASN A 1 195 ? 12.015 -14.229 -1.477 1.00 87.81 195 ASN A N 1
ATOM 1550 C CA . ASN A 1 195 ? 12.850 -13.338 -2.281 1.00 87.81 195 ASN A CA 1
ATOM 1551 C C . ASN A 1 195 ? 14.342 -13.460 -1.939 1.00 87.81 195 ASN A C 1
ATOM 1553 O O . ASN A 1 195 ? 15.168 -13.440 -2.846 1.00 87.81 195 ASN A O 1
ATOM 1557 N N . GLN A 1 196 ? 14.689 -13.598 -0.656 1.00 88.12 196 GLN A N 1
ATOM 1558 C CA . GLN A 1 196 ? 16.069 -13.799 -0.207 1.00 88.12 196 GLN A CA 1
ATOM 1559 C C . GLN A 1 196 ? 16.631 -15.135 -0.692 1.00 88.12 196 GLN A C 1
ATOM 1561 O O . GLN A 1 196 ? 17.724 -15.150 -1.236 1.00 88.12 196 GLN A O 1
ATOM 1566 N N . ASN A 1 197 ? 15.878 -16.229 -0.571 1.00 91.81 197 ASN A N 1
ATOM 1567 C CA . ASN A 1 197 ? 16.305 -17.548 -1.038 1.00 91.81 197 ASN A CA 1
ATOM 1568 C C . ASN A 1 197 ? 16.492 -17.567 -2.557 1.00 91.81 197 ASN A C 1
ATOM 1570 O O . ASN A 1 197 ? 17.480 -18.102 -3.048 1.00 91.81 197 ASN A O 1
ATOM 1574 N N . ARG A 1 198 ? 15.584 -16.926 -3.302 1.00 89.62 198 ARG A N 1
ATOM 1575 C CA . ARG A 1 198 ? 15.723 -16.784 -4.755 1.00 89.62 198 ARG A CA 1
ATOM 1576 C C . ARG A 1 198 ? 16.961 -15.968 -5.125 1.00 89.62 198 ARG A C 1
ATOM 1578 O O . ARG A 1 198 ? 17.703 -16.371 -6.009 1.00 89.62 198 ARG A O 1
ATOM 1585 N N . LEU A 1 199 ? 17.199 -14.853 -4.428 1.00 87.62 199 LEU A N 1
ATOM 1586 C CA . LEU A 1 199 ? 18.395 -14.037 -4.637 1.00 87.62 199 LEU A CA 1
ATOM 1587 C C . LEU A 1 199 ? 19.671 -14.802 -4.266 1.00 87.62 199 LEU A C 1
ATOM 1589 O O . LEU A 1 199 ? 20.664 -14.672 -4.964 1.00 87.62 199 LEU A O 1
ATOM 1593 N N . PHE A 1 200 ? 19.640 -15.621 -3.213 1.00 88.44 200 PHE A N 1
ATOM 1594 C CA . PHE A 1 200 ? 20.762 -16.468 -2.815 1.00 88.44 200 PHE A CA 1
ATOM 1595 C C . PHE A 1 200 ? 21.129 -17.483 -3.901 1.00 88.44 200 PHE A C 1
ATOM 1597 O O . PHE A 1 200 ? 22.306 -17.687 -4.164 1.00 88.44 200 PHE A O 1
ATOM 1604 N N . GLN A 1 201 ? 20.131 -18.097 -4.539 1.00 88.31 201 GLN A N 1
ATOM 1605 C CA . GLN A 1 201 ? 20.358 -19.057 -5.621 1.00 88.31 201 GLN A CA 1
ATOM 1606 C C . GLN A 1 201 ? 20.940 -18.397 -6.877 1.00 88.31 201 GLN A C 1
ATOM 1608 O O . GLN A 1 201 ? 21.779 -18.999 -7.535 1.00 88.31 201 GLN A O 1
ATOM 1613 N N . SER A 1 202 ? 20.514 -17.173 -7.210 1.00 87.88 202 SER A N 1
ATOM 1614 C CA . SER A 1 202 ? 20.981 -16.478 -8.416 1.00 87.88 202 SER A CA 1
ATOM 1615 C C . SER A 1 202 ? 22.278 -15.686 -8.221 1.00 87.88 202 SER A C 1
ATOM 1617 O O . SER A 1 202 ? 23.092 -15.619 -9.131 1.00 87.88 202 SER A O 1
ATOM 1619 N N . ASP A 1 203 ? 22.441 -15.017 -7.073 1.00 85.56 203 ASP A N 1
ATOM 1620 C CA . ASP A 1 203 ? 23.518 -14.054 -6.812 1.00 85.56 203 ASP A CA 1
ATOM 1621 C C . ASP A 1 203 ? 23.764 -13.877 -5.298 1.00 85.56 203 ASP A C 1
ATOM 1623 O O . ASP A 1 203 ? 23.210 -13.000 -4.617 1.00 85.56 203 ASP A O 1
ATOM 1627 N N . GLN A 1 204 ? 24.637 -14.729 -4.762 1.00 84.19 204 GLN A N 1
ATOM 1628 C CA . GLN A 1 204 ? 25.010 -14.726 -3.346 1.00 84.19 204 GLN A CA 1
ATOM 1629 C C . GLN A 1 204 ? 25.701 -13.421 -2.921 1.00 84.19 204 GLN A C 1
ATOM 1631 O O . GLN A 1 204 ? 25.434 -12.910 -1.828 1.00 84.19 204 GLN A O 1
ATOM 1636 N N . LYS A 1 205 ? 26.550 -12.842 -3.785 1.00 82.12 205 LYS A N 1
ATOM 1637 C CA . LYS A 1 205 ? 27.298 -11.608 -3.487 1.00 82.12 205 LYS A CA 1
ATOM 1638 C C . LYS A 1 205 ? 26.342 -10.448 -3.247 1.00 82.12 205 LYS A C 1
ATOM 1640 O O . LYS A 1 205 ? 26.484 -9.710 -2.271 1.00 82.12 205 LYS A O 1
ATOM 1645 N N . ARG A 1 206 ? 25.318 -10.320 -4.089 1.00 77.56 206 ARG A N 1
ATOM 1646 C CA . ARG A 1 206 ? 24.308 -9.268 -3.956 1.00 77.56 206 ARG A CA 1
ATOM 1647 C C . ARG A 1 206 ? 23.460 -9.412 -2.698 1.00 77.56 206 ARG A C 1
ATOM 1649 O O . ARG A 1 206 ? 23.120 -8.401 -2.085 1.00 77.56 206 ARG A O 1
ATOM 1656 N N . LEU A 1 207 ? 23.147 -10.635 -2.265 1.00 81.25 207 LEU A N 1
ATOM 1657 C CA . LEU A 1 207 ? 22.469 -10.856 -0.984 1.00 81.25 207 LEU A CA 1
ATOM 1658 C C . LEU A 1 207 ? 23.319 -10.376 0.198 1.00 81.25 207 LEU A C 1
ATOM 1660 O O . LEU A 1 207 ? 22.804 -9.671 1.068 1.00 81.25 207 LEU A O 1
ATOM 1664 N N . ILE A 1 208 ? 24.610 -10.716 0.196 1.00 79.12 208 ILE A N 1
ATOM 1665 C CA . ILE A 1 208 ? 25.567 -10.305 1.226 1.00 79.12 208 ILE A CA 1
ATOM 1666 C C . ILE A 1 208 ? 25.669 -8.774 1.250 1.00 79.12 208 ILE A C 1
ATOM 1668 O O . ILE A 1 208 ? 25.398 -8.166 2.284 1.00 79.12 208 ILE A O 1
ATOM 1672 N N . ILE A 1 209 ? 25.934 -8.122 0.112 1.00 80.44 209 ILE A N 1
ATOM 1673 C CA . ILE A 1 209 ? 26.010 -6.652 0.005 1.00 80.44 209 ILE A CA 1
ATOM 1674 C C . ILE A 1 209 ? 24.729 -5.981 0.527 1.00 80.44 209 ILE A C 1
ATOM 1676 O O . ILE A 1 209 ? 24.797 -5.042 1.320 1.00 80.44 209 ILE A O 1
ATOM 1680 N N . ASN A 1 210 ? 23.551 -6.482 0.147 1.00 81.75 210 ASN A N 1
ATOM 1681 C CA . ASN A 1 210 ? 22.273 -5.954 0.631 1.00 81.75 210 ASN A CA 1
ATOM 1682 C C . ASN A 1 210 ? 22.099 -6.119 2.149 1.00 81.75 210 ASN A C 1
ATOM 1684 O O . ASN A 1 210 ? 21.491 -5.262 2.799 1.00 81.75 210 ASN A O 1
ATOM 1688 N N . HIS A 1 211 ? 22.603 -7.212 2.723 1.00 83.12 211 HIS A N 1
ATOM 1689 C CA . HIS A 1 211 ? 22.592 -7.441 4.165 1.00 83.12 211 HIS A CA 1
ATOM 1690 C C . HIS A 1 211 ? 23.494 -6.437 4.894 1.00 83.12 211 HIS A C 1
ATOM 1692 O O . HIS A 1 211 ? 23.019 -5.734 5.788 1.00 83.12 211 HIS A O 1
ATOM 1698 N N . TRP A 1 212 ? 24.761 -6.314 4.480 1.00 78.00 212 TRP A N 1
ATOM 1699 C CA . TRP A 1 212 ? 25.726 -5.377 5.073 1.00 78.00 212 TRP A CA 1
ATOM 1700 C C . TRP A 1 212 ? 25.264 -3.926 4.969 1.00 78.00 212 TRP A C 1
ATOM 1702 O O . TRP A 1 212 ? 25.336 -3.180 5.947 1.00 78.00 212 TRP A O 1
ATOM 1712 N N . SER A 1 213 ? 24.732 -3.533 3.809 1.00 78.69 213 SER A N 1
ATOM 1713 C CA . SER A 1 213 ? 24.158 -2.204 3.606 1.00 78.69 213 SER A CA 1
ATOM 1714 C C . SER A 1 213 ? 23.038 -1.939 4.608 1.00 78.69 213 SER A C 1
ATOM 1716 O O . SER A 1 213 ? 23.097 -0.947 5.334 1.00 78.69 213 SER A O 1
ATOM 1718 N N . ASN A 1 214 ? 22.060 -2.847 4.726 1.00 78.69 214 ASN A N 1
ATOM 1719 C CA . ASN A 1 214 ? 20.966 -2.707 5.694 1.00 78.69 214 ASN A CA 1
ATOM 1720 C C . ASN A 1 214 ? 21.463 -2.596 7.140 1.00 78.69 214 ASN A C 1
ATOM 1722 O O . ASN A 1 214 ? 20.965 -1.761 7.891 1.00 78.69 214 ASN A O 1
ATOM 1726 N N . GLN A 1 215 ? 22.455 -3.394 7.527 1.00 77.19 215 GLN A N 1
ATOM 1727 C CA . GLN A 1 215 ? 23.013 -3.368 8.878 1.00 77.19 215 GLN A CA 1
ATOM 1728 C C . GLN A 1 215 ? 23.691 -2.022 9.181 1.00 77.19 215 GLN A C 1
ATOM 1730 O O . GLN A 1 215 ? 23.416 -1.410 10.210 1.00 77.19 215 GLN A O 1
ATOM 1735 N N . ARG A 1 216 ? 24.467 -1.482 8.231 1.00 74.12 216 ARG A N 1
ATOM 1736 C CA . ARG A 1 216 ? 25.055 -0.133 8.329 1.00 74.12 216 ARG A CA 1
ATOM 1737 C C . ARG A 1 216 ? 24.011 0.984 8.395 1.00 74.12 216 ARG A C 1
ATOM 1739 O O . ARG A 1 216 ? 24.246 1.997 9.051 1.00 74.12 216 ARG A O 1
ATOM 1746 N N . TYR A 1 217 ? 22.880 0.855 7.701 1.00 72.12 217 TYR A N 1
ATOM 1747 C CA . TYR A 1 217 ? 21.784 1.827 7.814 1.00 72.12 217 TYR A CA 1
ATOM 1748 C C . TYR A 1 217 ? 21.146 1.804 9.205 1.00 72.12 217 TYR A C 1
ATOM 1750 O O . TYR A 1 217 ? 20.886 2.867 9.764 1.00 72.12 217 TYR A O 1
ATOM 1758 N N . VAL A 1 218 ? 20.926 0.614 9.770 1.00 75.75 218 VAL A N 1
ATOM 1759 C CA . VAL A 1 218 ? 20.354 0.458 11.115 1.00 75.75 218 VAL A CA 1
ATOM 1760 C C . VAL A 1 218 ? 21.273 1.052 12.180 1.00 75.75 218 VAL A C 1
ATOM 1762 O O . VAL A 1 218 ? 20.789 1.792 13.032 1.00 75.75 218 VAL A O 1
ATOM 1765 N N . GLU A 1 219 ? 22.580 0.794 12.115 1.00 78.38 219 GLU A N 1
ATOM 1766 C CA . GLU A 1 219 ? 23.527 1.369 13.080 1.00 78.38 219 GLU A CA 1
ATOM 1767 C C . GLU A 1 219 ? 23.593 2.901 12.977 1.00 78.38 219 GLU A C 1
ATOM 1769 O O . GLU A 1 219 ? 23.397 3.588 13.975 1.00 78.38 219 GLU A O 1
ATOM 1774 N N . ARG A 1 220 ? 23.677 3.463 11.761 1.00 78.31 220 ARG A N 1
ATOM 1775 C CA . ARG A 1 220 ? 23.621 4.927 11.571 1.00 78.31 220 ARG A CA 1
ATOM 1776 C C . ARG A 1 220 ? 22.325 5.559 12.087 1.00 78.31 220 ARG A C 1
ATOM 1778 O O . ARG A 1 220 ? 22.341 6.689 12.571 1.00 78.31 220 ARG A O 1
ATOM 1785 N N . ALA A 1 221 ? 21.195 4.862 11.967 1.00 74.25 221 ALA A N 1
ATOM 1786 C CA . ALA A 1 221 ? 19.923 5.340 12.501 1.00 74.25 221 ALA A CA 1
ATOM 1787 C C . ALA A 1 221 ? 19.917 5.348 14.039 1.00 74.25 221 ALA A C 1
ATOM 1789 O O . ALA A 1 221 ? 19.442 6.315 14.634 1.00 74.25 221 ALA A O 1
ATOM 1790 N N . LYS A 1 222 ? 20.480 4.315 14.683 1.00 81.31 222 LYS A N 1
ATOM 1791 C CA . LYS A 1 222 ? 20.636 4.266 16.146 1.00 81.31 222 LYS A CA 1
ATOM 1792 C C . LYS A 1 222 ? 21.537 5.389 16.653 1.00 81.31 222 LYS A C 1
ATOM 1794 O O . LYS A 1 222 ? 21.176 6.049 17.624 1.00 81.31 222 LYS A O 1
ATOM 1799 N N . ASP A 1 223 ? 22.655 5.642 15.980 1.00 81.56 223 ASP A N 1
ATOM 1800 C CA . ASP A 1 223 ? 23.584 6.709 16.365 1.00 81.56 223 ASP A CA 1
ATOM 1801 C C . ASP A 1 223 ? 22.944 8.092 16.232 1.00 81.56 223 ASP A C 1
ATOM 1803 O O . ASP A 1 223 ? 23.069 8.923 17.128 1.00 81.56 223 ASP A O 1
ATOM 1807 N N . ARG A 1 224 ? 22.154 8.320 15.174 1.00 77.94 224 ARG A N 1
ATOM 1808 C CA . ARG A 1 224 ? 21.388 9.562 15.011 1.00 77.94 224 ARG A CA 1
ATOM 1809 C C . ARG A 1 224 ? 20.378 9.770 16.143 1.00 77.94 224 ARG A C 1
ATOM 1811 O O . ARG A 1 224 ? 20.270 10.880 16.649 1.00 77.94 224 ARG A O 1
ATOM 1818 N N . ILE A 1 225 ? 19.681 8.713 16.570 1.00 75.88 225 ILE A N 1
ATOM 1819 C CA . ILE A 1 225 ? 18.739 8.776 17.700 1.00 75.88 225 ILE A CA 1
ATOM 1820 C C . ILE A 1 225 ? 19.476 9.079 19.015 1.00 75.88 225 ILE A C 1
ATOM 1822 O O . ILE A 1 225 ? 19.027 9.931 19.783 1.00 75.88 225 ILE A O 1
ATOM 1826 N N . ARG A 1 226 ? 20.628 8.440 19.267 1.00 76.25 226 ARG A N 1
ATOM 1827 C CA . ARG A 1 226 ? 21.463 8.734 20.448 1.00 76.25 226 ARG A CA 1
ATOM 1828 C C . ARG A 1 226 ? 21.927 10.189 20.468 1.00 76.25 226 ARG A C 1
ATOM 1830 O O . ARG A 1 226 ? 21.823 10.832 21.506 1.00 76.25 226 ARG A O 1
ATOM 1837 N N . LEU A 1 227 ? 22.369 10.721 19.328 1.00 73.62 227 LEU A N 1
ATOM 1838 C CA . LEU A 1 227 ? 22.789 12.119 19.195 1.00 73.62 227 LEU A CA 1
ATOM 1839 C C . LEU A 1 227 ? 21.632 13.097 19.445 1.00 73.62 227 LEU A C 1
ATOM 1841 O O . LEU A 1 227 ? 21.824 14.095 20.135 1.00 73.62 227 LEU A O 1
ATOM 1845 N N . THR A 1 228 ? 20.422 12.796 18.958 1.00 71.31 228 THR A N 1
ATOM 1846 C CA . THR A 1 228 ? 19.238 13.632 19.227 1.00 71.31 228 THR A CA 1
ATOM 1847 C C . THR A 1 228 ? 18.807 13.601 20.691 1.00 71.31 228 THR A C 1
ATOM 1849 O O . THR A 1 228 ? 18.425 14.638 21.216 1.00 71.31 228 THR A O 1
ATOM 1852 N N . LEU A 1 229 ? 18.920 12.449 21.364 1.00 66.06 229 LEU A N 1
ATOM 1853 C CA . LEU A 1 229 ? 18.609 12.314 22.793 1.00 66.06 229 LEU A CA 1
ATOM 1854 C C . LEU A 1 229 ? 19.661 12.995 23.682 1.00 66.06 229 LEU A C 1
ATOM 1856 O O . LEU A 1 229 ? 19.326 13.495 24.749 1.00 66.06 229 LEU A O 1
ATOM 1860 N N . SER A 1 230 ? 20.915 13.055 23.223 1.00 62.84 230 SER A N 1
ATOM 1861 C CA . SER A 1 230 ? 21.994 13.814 23.868 1.00 62.84 230 SER A CA 1
ATOM 1862 C C . SER A 1 230 ? 21.830 15.330 23.698 1.00 62.84 230 SER A C 1
ATOM 1864 O O . SER A 1 230 ? 22.179 16.071 24.610 1.00 62.84 230 SER A O 1
ATOM 1866 N N . HIS A 1 231 ? 21.295 15.800 22.565 1.00 59.75 231 HIS A N 1
ATOM 1867 C CA . HIS A 1 231 ? 21.037 17.228 22.324 1.00 59.75 231 HIS A CA 1
ATOM 1868 C C . HIS A 1 231 ? 19.719 17.716 22.941 1.00 59.75 231 HIS A C 1
ATOM 1870 O O . HIS A 1 231 ? 19.596 18.895 23.251 1.00 59.75 231 HIS A O 1
ATOM 1876 N N . SER A 1 232 ? 18.747 16.827 23.176 1.00 57.22 232 SER A N 1
ATOM 1877 C CA . SER A 1 232 ? 17.538 17.123 23.955 1.00 57.22 232 SER A CA 1
ATOM 1878 C C . SER A 1 232 ? 17.757 16.976 25.465 1.00 57.22 232 SER A C 1
ATOM 1880 O O . SER A 1 232 ? 16.797 16.725 26.193 1.00 57.22 232 SER A O 1
ATOM 1882 N N . GLY A 1 233 ? 19.008 17.099 25.927 1.00 51.19 233 GLY A N 1
ATOM 1883 C CA . GLY A 1 233 ? 19.362 17.300 27.326 1.00 51.19 233 GLY A CA 1
ATOM 1884 C C . GLY A 1 233 ? 18.759 18.608 27.822 1.00 51.19 233 GLY A C 1
ATOM 1885 O O . GLY A 1 233 ? 19.425 19.635 27.897 1.00 51.19 233 GLY A O 1
ATOM 1886 N N . VAL A 1 234 ? 17.465 18.542 28.122 1.00 50.62 234 VAL A N 1
ATOM 1887 C CA . VAL A 1 234 ? 16.768 19.430 29.032 1.00 50.62 234 VAL A CA 1
ATOM 1888 C C . VAL A 1 234 ? 17.623 19.485 30.290 1.00 50.62 234 VAL A C 1
ATOM 1890 O O . VAL A 1 234 ? 17.764 18.494 31.006 1.00 50.62 234 VAL A O 1
ATOM 1893 N N . ALA A 1 235 ? 18.218 20.651 30.514 1.00 45.16 235 ALA A N 1
ATOM 1894 C CA . ALA A 1 235 ? 18.622 21.096 31.828 1.00 45.16 235 ALA A CA 1
ATOM 1895 C C . ALA A 1 235 ? 17.363 21.103 32.711 1.00 45.16 235 ALA A C 1
ATOM 1897 O O . ALA A 1 235 ? 16.620 22.080 32.751 1.00 45.16 235 ALA A O 1
ATOM 1898 N N . CYS A 1 236 ? 17.068 19.972 33.346 1.00 39.47 236 CYS A N 1
ATOM 1899 C CA . CYS A 1 236 ? 16.260 19.959 34.553 1.00 39.47 236 CYS A CA 1
ATOM 1900 C C . CYS A 1 236 ? 17.225 20.268 35.695 1.00 39.47 236 CYS A C 1
ATOM 1902 O O . CYS A 1 236 ? 18.082 19.441 36.015 1.00 39.47 236 CYS A O 1
ATOM 1904 N N . GLY A 1 237 ? 17.127 21.499 36.203 1.00 37.47 237 GLY A N 1
ATOM 1905 C CA . GLY A 1 237 ? 17.604 21.850 37.537 1.00 37.47 237 GLY A CA 1
ATOM 1906 C C . GLY A 1 237 ? 16.749 21.230 38.632 1.00 37.47 237 GLY A C 1
ATOM 1907 O O . GLY A 1 237 ? 15.728 20.580 38.301 1.00 37.47 237 GLY A O 1
#

Sequence (237 aa):
MDLPVVVDSNDDEIVSHELEQMRSILEEAILETRSTLLENRPRLPRIPLSKRNWAVVRALNPILVTYLEASRDICETDSILFGAAVAVCRIIGAKLPMAGRATTQSSAIPAWRKRIEDRIAKARALIGRLTSFRSGNNRPRIMRTVRMAFAGTNISLSQPDITQKLTERIDDLKQKIAAWGKRIRRFSERSRRFNQNRLFQSDQKRLIINHWSNQRYVERAKDRIRLTLSHSGVACG

pLDDT: mean 82.25, std 14.57, range [34.59, 98.0]

Mean predicted aligned error: 16.02 Å

Foldseek 3Di:
DDDDDPPDPVVVVVVVVVLVVLLVQLVVLLVVLVPDDPLQDFDQDDDDPDPVLVVSVVSCVVVLVVQCVVDDDPSSNVSSVRSNSVSSCVVVVNDTDGGPPPPPVPPPDPPVLVVLVVLLVVLVVLLVLLVCVLVVDPDPVSVVSVCVLCPPPPDDPPDPCVNVVSVVSNVVSVVSSVVSVVVSVVVVVVVVVVVLVVCCVVPVPVSVVVVVVVVVVVVVVVVVVVVVVVVPPPPPD

Organism: Parnassius apollo (NCBI:txid110799)

Solvent-accessible surface area (backbone atoms only — not comparable to full-atom values): 13738 Å² total; per-residue (Å²): 138,85,78,82,81,82,75,67,72,65,60,60,55,52,54,50,52,56,49,50,52,54,50,53,45,30,54,54,30,26,55,53,37,67,74,46,57,81,88,57,53,51,61,82,68,90,77,72,96,41,76,68,56,51,49,54,53,60,64,46,47,68,61,48,49,62,57,54,74,69,45,88,46,72,70,52,43,51,25,46,55,49,8,45,54,48,26,53,31,56,78,72,66,54,80,68,49,59,54,82,63,74,76,67,75,67,78,68,75,51,70,71,56,52,56,50,50,53,51,41,51,53,46,52,58,46,42,54,45,53,51,43,40,74,72,68,46,74,51,68,75,43,48,52,51,52,53,59,75,42,59,95,48,99,68,58,87,86,44,89,61,40,67,56,55,52,48,55,54,42,50,54,44,52,52,50,41,52,52,51,51,50,50,52,50,53,51,53,51,49,54,49,50,53,53,49,54,53,37,45,74,76,39,51,66,59,49,51,52,54,49,55,51,52,52,54,51,53,52,55,51,51,52,51,51,52,52,52,58,63,71,63,62,71,84,75,127

Radius of gyration: 33.54 Å; Cα contacts (8 Å, |Δi|>4): 114; chains: 1; bounding box: 63×41×116 Å

Secondary structure (DSSP, 8-state):
-PPP----HHHHHHHHHHHHHHHHHHHHHHHHHHHS-GGGPPPPP-----HHHHHHHHHHHHHHHHHHHT--SHHHHHHHHHHHHHHHHHHHT--PPPTT-------PPPHHHHHHHHHHHHHHHHHHHHHHHHTT---HHHHHHHHHHTTTSS--TTSTTHHHHHHHHHHHHHHHHHHHHHHHHHHHHHHHHHHHHHHHHH-HHHHHHHHHHHHHHHHHHHHHHHHHHHHT-----

Nearest PDB structures (foldseek):
  5c1f-assembly1_B  TM=1.614E-01  e=1.509E+00  Schizosaccharomyces pombe 972h-